Protein AF-A0A812V363-F1 (afdb_monomer_lite)

Secondary structure (DSSP, 8-state):
--------TTSS-----------TTHHHHHHH-TTS-TTTHHHHHH-TTS-SS--PPPHHHHHHHHHHHHSHHHHHHHSTT-TTSTTHHHHHHHHTT-TTTS-HHHHHHHHHHSPP-TTTTS---STT---HHHHHHHHHHHHHHHHHHHHHHHHHHHHHHHHHHHHHHHHHHHHHHH-HHHHHHHHHHHHHHHHHHHHHHHHHHHHHHHHHHHHHHHTT--SSTT-------------------HHHHHHHHHHHHHHHHHHHHHHH-SS-----------------

Sequence (288 aa):
MAPCWRIPFWLLLLVNVKGVLAYPCEAEIASACPDSPKSDLVACLKDTSQHESPTEISSDCTDFMALNSACADEIEQLCDEEFFTEETMPCLMRYRSSDEEISEKCQSVMRWALPADEEAEETVTDELGMSEKDRQEKEEWREKRKKEREAAIERMKMKEIDAKKEAERRELEKFKEENPEAFEDMKKQQEEEKRQQAEQKKRERLMKAAWERKKRIEAGDDPDAQSGPSPPSRSPNKTSKAGGSWYSTVAALIILVAIGAVGYAVVTGTGKAAGSGGGRSGKGKKKR

pLDDT: mean 81.99, std 18.78, range [37.62, 97.94]

Structure (mmCIF, N/CA/C/O backbone):
data_AF-A0A812V363-F1
#
_entry.id   AF-A0A812V363-F1
#
loop_
_atom_site.group_PDB
_atom_site.id
_atom_site.type_symbol
_atom_site.label_atom_id
_atom_site.label_alt_id
_atom_site.label_comp_id
_atom_site.label_asym_id
_atom_site.label_entity_id
_atom_site.label_seq_id
_atom_site.pdbx_PDB_ins_code
_atom_site.Cartn_x
_atom_site.Cartn_y
_atom_site.Cartn_z
_atom_site.occupancy
_atom_site.B_iso_or_equiv
_atom_site.auth_seq_id
_atom_site.auth_comp_id
_atom_site.auth_asym_id
_atom_site.auth_atom_id
_atom_site.pdbx_PDB_model_num
ATOM 1 N N . MET A 1 1 ? -34.672 -31.214 -21.358 1.00 42.69 1 MET A N 1
ATOM 2 C CA . MET A 1 1 ? -33.607 -30.191 -21.272 1.00 42.69 1 MET A CA 1
ATOM 3 C C . MET A 1 1 ? -34.127 -29.083 -20.373 1.00 42.69 1 MET A C 1
ATOM 5 O O . MET A 1 1 ? -34.987 -28.329 -20.799 1.00 42.69 1 MET A O 1
ATOM 9 N N . ALA A 1 2 ? -33.724 -29.091 -19.103 1.00 37.62 2 ALA A N 1
ATOM 10 C CA . ALA A 1 2 ? -34.206 -28.164 -18.080 1.00 37.62 2 ALA A CA 1
ATOM 11 C C . ALA A 1 2 ? -33.120 -27.114 -17.777 1.00 37.62 2 ALA A C 1
ATOM 13 O O . ALA A 1 2 ? -31.949 -27.493 -17.689 1.00 37.62 2 ALA A O 1
ATOM 14 N N . PRO A 1 3 ? -33.460 -25.822 -17.629 1.00 59.44 3 PRO A N 1
ATOM 15 C CA . PRO A 1 3 ? -32.497 -24.799 -17.240 1.00 59.44 3 PRO A CA 1
ATOM 16 C C . PRO A 1 3 ? -32.258 -24.808 -15.721 1.00 59.44 3 PRO A C 1
ATOM 18 O O . PRO A 1 3 ? -33.166 -24.561 -14.931 1.00 59.44 3 PRO A O 1
ATOM 21 N N . CYS A 1 4 ? -31.009 -25.069 -15.323 1.00 53.31 4 CYS A N 1
ATOM 22 C CA . CYS A 1 4 ? -30.510 -24.908 -13.957 1.00 53.31 4 CYS A CA 1
ATOM 23 C C . CYS A 1 4 ? -30.623 -23.446 -13.497 1.00 53.31 4 CYS A C 1
ATOM 25 O O . CYS A 1 4 ? -29.916 -22.570 -14.000 1.00 53.31 4 CYS A O 1
ATOM 27 N N . TRP A 1 5 ? -31.463 -23.196 -12.495 1.00 49.97 5 TRP A N 1
ATOM 28 C CA . TRP A 1 5 ? -31.476 -21.954 -11.729 1.00 49.97 5 TRP A CA 1
ATOM 29 C C . TRP A 1 5 ? -30.212 -21.845 -10.868 1.00 49.97 5 TRP A C 1
ATOM 31 O O . TRP A 1 5 ? -30.025 -22.580 -9.901 1.00 49.97 5 TRP A O 1
ATOM 41 N N . ARG A 1 6 ? -29.341 -20.893 -11.214 1.00 50.19 6 ARG A N 1
ATOM 42 C CA . ARG A 1 6 ? -28.318 -20.356 -10.311 1.00 50.19 6 ARG A CA 1
ATOM 43 C C . ARG A 1 6 ? -29.006 -19.404 -9.337 1.00 50.19 6 ARG A C 1
ATOM 45 O O . ARG A 1 6 ? -29.214 -18.241 -9.665 1.00 50.19 6 ARG A O 1
ATOM 52 N N . ILE A 1 7 ? -29.360 -19.900 -8.158 1.00 55.62 7 ILE A N 1
ATOM 53 C CA . ILE A 1 7 ? -29.743 -19.046 -7.033 1.00 55.62 7 ILE A CA 1
ATOM 54 C C . ILE A 1 7 ? -28.443 -18.431 -6.482 1.00 55.62 7 ILE A C 1
ATOM 56 O O . ILE A 1 7 ? -27.540 -19.180 -6.101 1.00 55.62 7 ILE A O 1
ATOM 60 N N . PRO A 1 8 ? -28.280 -17.097 -6.493 1.00 53.81 8 PRO A N 1
ATOM 61 C CA . PRO A 1 8 ? -27.082 -16.452 -5.979 1.00 53.81 8 PRO A CA 1
ATOM 62 C C . PRO A 1 8 ? -27.005 -16.635 -4.459 1.00 53.81 8 PRO A C 1
ATOM 64 O O . PRO A 1 8 ? -27.866 -16.182 -3.711 1.00 53.81 8 PRO A O 1
ATOM 67 N N . PHE A 1 9 ? -25.916 -17.257 -4.010 1.00 50.16 9 PHE A N 1
ATOM 68 C CA . PHE A 1 9 ? -25.545 -17.533 -2.613 1.00 50.16 9 PHE A CA 1
ATOM 69 C C . PHE A 1 9 ? -25.314 -16.264 -1.752 1.00 50.16 9 PHE A C 1
ATOM 71 O O . PHE A 1 9 ? -24.838 -16.344 -0.629 1.00 50.16 9 PHE A O 1
ATOM 78 N N . TRP A 1 10 ? -25.648 -15.081 -2.272 1.00 52.25 10 TRP A N 1
ATOM 79 C CA . TRP A 1 10 ? -25.518 -13.789 -1.593 1.00 52.25 10 TRP A CA 1
ATOM 80 C C . TRP A 1 10 ? -26.757 -13.387 -0.778 1.00 52.25 10 TRP A C 1
ATOM 82 O O . TRP A 1 10 ? -26.695 -12.415 -0.037 1.00 52.25 10 TRP A O 1
ATOM 92 N N . LEU A 1 11 ? -27.873 -14.122 -0.876 1.00 50.81 11 LEU A N 1
ATOM 93 C CA . LEU A 1 11 ? -29.123 -13.764 -0.186 1.00 50.81 11 LEU A CA 1
ATOM 94 C C . LEU A 1 11 ? -29.319 -14.423 1.196 1.00 50.81 11 LEU A C 1
ATOM 96 O O . LEU A 1 11 ? -30.356 -14.223 1.818 1.00 50.81 11 LEU A O 1
ATOM 100 N N . LEU A 1 12 ? -28.350 -15.206 1.684 1.00 51.50 12 LEU A N 1
ATOM 101 C CA . LEU A 1 12 ? -28.463 -16.008 2.917 1.00 51.50 12 LEU A CA 1
ATOM 102 C C . LEU A 1 12 ? -27.523 -15.526 4.038 1.00 51.50 12 LEU A C 1
ATOM 104 O O . LEU A 1 12 ? -27.122 -16.298 4.901 1.00 51.50 12 LEU A O 1
ATOM 108 N N . LEU A 1 13 ? -27.175 -14.236 4.015 1.00 49.81 13 LEU A N 1
ATOM 109 C CA . LEU A 1 13 ? -26.406 -13.552 5.063 1.00 49.81 13 LEU A CA 1
ATOM 110 C C . LEU A 1 13 ? -27.111 -12.263 5.524 1.00 49.81 13 LEU A C 1
ATOM 112 O O . LEU A 1 13 ? -26.482 -11.274 5.872 1.00 49.81 13 LEU A O 1
ATOM 116 N N . LEU A 1 14 ? -28.446 -12.292 5.528 1.00 48.16 14 LEU A N 1
ATOM 117 C CA . LEU A 1 14 ? -29.296 -11.440 6.365 1.00 48.16 14 LEU A CA 1
ATOM 118 C C . LEU A 1 14 ? -29.784 -12.291 7.544 1.00 48.16 14 LEU A C 1
ATOM 120 O O . LEU A 1 14 ? -30.980 -12.512 7.731 1.00 48.16 14 LEU A O 1
ATOM 124 N N . VAL A 1 15 ? -28.840 -12.858 8.301 1.00 50.28 15 VAL A N 1
ATOM 125 C CA . VAL A 1 15 ? -29.159 -13.421 9.613 1.00 50.28 15 VAL A CA 1
ATOM 126 C C . VAL A 1 15 ? -29.639 -12.254 10.462 1.00 50.28 15 VAL A C 1
ATOM 128 O O . VAL A 1 15 ? -28.913 -11.282 10.639 1.00 50.28 15 VAL A O 1
ATOM 131 N N . ASN A 1 16 ? -30.894 -12.359 10.897 1.00 45.06 16 ASN A N 1
ATOM 132 C CA . ASN A 1 16 ? -31.574 -11.535 11.887 1.00 45.06 16 ASN A CA 1
ATOM 133 C C . ASN A 1 16 ? -30.614 -10.995 12.962 1.00 45.06 16 ASN A C 1
ATOM 135 O O . ASN A 1 16 ? -30.498 -11.577 14.035 1.00 45.06 16 ASN A O 1
ATOM 139 N N . VAL A 1 17 ? -30.032 -9.818 12.737 1.00 48.59 17 VAL A N 1
ATOM 140 C CA . VAL A 1 17 ? -29.763 -8.891 13.836 1.00 48.59 17 VAL A CA 1
ATOM 141 C C . VAL A 1 17 ? -31.097 -8.214 14.113 1.00 48.59 17 VAL A C 1
ATOM 143 O O . VAL A 1 17 ? -31.315 -7.048 13.804 1.00 48.59 17 VAL A O 1
ATOM 146 N N . LYS A 1 18 ? -32.042 -8.982 14.663 1.00 43.59 18 LYS A N 1
ATOM 147 C CA . LYS A 1 18 ? -33.077 -8.395 15.508 1.00 43.59 18 LYS A CA 1
ATOM 148 C C . LYS A 1 18 ? -32.379 -8.047 16.819 1.00 43.59 18 LYS A C 1
ATOM 150 O O . LYS A 1 18 ? -32.606 -8.691 17.834 1.00 43.59 18 LYS A O 1
ATOM 155 N N . GLY A 1 19 ? -31.485 -7.059 16.753 1.00 46.19 19 GLY A N 1
ATOM 156 C CA . GLY A 1 19 ? -31.198 -6.205 17.890 1.00 46.19 19 GLY A CA 1
ATOM 157 C C . GLY A 1 19 ? -32.479 -5.426 18.111 1.00 46.19 19 GLY A C 1
ATOM 158 O O . GLY A 1 19 ? -32.661 -4.343 17.561 1.00 46.19 19 GLY A O 1
ATOM 159 N N . VAL A 1 20 ? -33.442 -6.084 18.754 1.00 45.97 20 VAL A N 1
ATOM 160 C CA . VAL A 1 20 ? -34.577 -5.389 19.330 1.00 45.97 20 VAL A CA 1
ATOM 161 C C . VAL A 1 20 ? -33.936 -4.490 20.366 1.00 45.97 20 VAL A C 1
ATOM 163 O O . VAL A 1 20 ? -33.154 -4.968 21.181 1.00 45.97 20 VAL A O 1
ATOM 166 N N . LEU A 1 21 ? -34.211 -3.199 20.257 1.00 53.88 21 LEU A N 1
ATOM 167 C CA . LEU A 1 21 ? -33.709 -2.163 21.149 1.00 53.88 21 LEU A CA 1
ATOM 168 C C . LEU A 1 21 ? -34.120 -2.394 22.618 1.00 53.88 21 LEU A C 1
ATOM 170 O O . LEU A 1 21 ? -33.643 -1.684 23.483 1.00 53.88 21 LEU A O 1
ATOM 174 N N . ALA A 1 22 ? -34.893 -3.445 22.894 1.00 73.75 22 ALA A N 1
ATOM 175 C CA . ALA A 1 22 ? -35.207 -3.998 24.197 1.00 73.75 22 ALA A CA 1
ATOM 176 C C . ALA A 1 22 ? -34.020 -3.983 25.169 1.00 73.75 22 ALA A C 1
ATOM 178 O O . ALA A 1 22 ? -32.966 -4.581 24.927 1.00 73.75 22 ALA A O 1
ATOM 179 N N . TYR A 1 23 ? -34.227 -3.333 26.310 1.00 87.94 23 TYR A N 1
ATOM 180 C CA . TYR A 1 23 ? -33.306 -3.397 27.435 1.00 87.94 23 TYR A CA 1
ATOM 181 C C . TYR A 1 23 ? -33.298 -4.823 28.030 1.00 87.94 23 TYR A C 1
ATOM 183 O O . TYR A 1 23 ? -34.283 -5.555 27.890 1.00 87.94 23 TYR A O 1
ATOM 191 N N . PRO A 1 24 ? -32.218 -5.240 28.723 1.00 90.75 24 PRO A N 1
ATOM 192 C CA . PRO A 1 24 ? -31.963 -6.649 29.056 1.00 90.75 24 PRO A CA 1
ATOM 193 C C . PRO A 1 24 ? -33.032 -7.378 29.884 1.00 90.75 24 PRO A C 1
ATOM 195 O O . PRO A 1 24 ? -32.976 -8.596 29.966 1.00 90.75 24 PRO A O 1
ATOM 198 N N . CYS A 1 25 ? -33.973 -6.654 30.498 1.00 93.94 25 CYS A N 1
ATOM 199 C CA . CYS A 1 25 ? -35.034 -7.201 31.351 1.00 93.94 25 CYS A CA 1
ATOM 200 C C . CYS A 1 25 ? -36.442 -7.158 30.731 1.00 93.94 25 CYS A C 1
ATOM 202 O O . CYS A 1 25 ? -37.404 -7.501 31.416 1.00 93.94 25 CYS A O 1
ATOM 204 N N . GLU A 1 26 ? -36.623 -6.660 29.500 1.00 94.94 26 GLU A N 1
ATOM 205 C CA . GLU A 1 26 ? -37.973 -6.397 28.967 1.00 94.94 26 GLU A CA 1
ATOM 206 C C . GLU A 1 26 ? -38.830 -7.671 28.901 1.00 94.94 26 GLU A C 1
ATOM 208 O O . GLU A 1 26 ? -40.006 -7.652 29.271 1.00 94.94 26 GLU A O 1
ATOM 213 N N . ALA A 1 27 ? -38.238 -8.787 28.469 1.00 94.69 27 ALA A N 1
ATOM 214 C CA . ALA A 1 27 ? -38.941 -10.059 28.353 1.00 94.69 27 ALA A CA 1
ATOM 215 C C . ALA A 1 27 ? -39.368 -10.595 29.728 1.00 94.69 27 ALA A C 1
ATOM 217 O O . ALA A 1 27 ? -40.498 -11.058 29.880 1.00 94.69 27 ALA A O 1
ATOM 218 N N . GLU A 1 28 ? -38.484 -10.490 30.720 1.00 96.06 28 GLU A N 1
ATOM 219 C CA . GLU A 1 28 ? -38.710 -10.943 32.087 1.00 96.06 28 GLU A CA 1
ATOM 220 C C . GLU A 1 28 ? -39.739 -10.077 32.815 1.00 96.06 28 GLU A C 1
ATOM 222 O O . GLU A 1 28 ? -40.578 -10.595 33.548 1.00 96.06 28 GLU A O 1
ATOM 227 N N . ILE A 1 29 ? -39.722 -8.761 32.592 1.00 96.25 29 ILE A N 1
ATOM 228 C CA . ILE A 1 29 ? -40.712 -7.842 33.165 1.00 96.25 29 ILE A CA 1
ATOM 229 C C . ILE A 1 29 ? -42.090 -8.102 32.566 1.00 96.25 29 ILE A C 1
ATOM 231 O O . ILE A 1 29 ? -43.065 -8.199 33.310 1.00 96.25 29 ILE A O 1
ATOM 235 N N . ALA A 1 30 ? -42.170 -8.271 31.243 1.00 95.88 30 ALA A N 1
ATOM 236 C CA . ALA A 1 30 ? -43.429 -8.538 30.560 1.00 95.88 30 ALA A CA 1
ATOM 237 C C . ALA A 1 30 ? -44.082 -9.861 30.999 1.00 95.88 30 ALA A C 1
ATOM 239 O O . ALA A 1 30 ? -45.305 -9.975 30.938 1.00 95.88 30 ALA A O 1
ATOM 240 N N . SER A 1 31 ? -43.295 -10.856 31.431 1.00 95.94 31 SER A N 1
ATOM 241 C CA . SER A 1 31 ? -43.815 -12.148 31.893 1.00 95.94 31 SER A CA 1
ATOM 242 C C . SER A 1 31 ? -44.043 -12.224 33.405 1.00 95.94 31 SER A C 1
ATOM 244 O O . SER A 1 31 ? -45.011 -12.853 33.837 1.00 95.94 31 SER A O 1
ATOM 246 N N . ALA A 1 32 ? -43.163 -11.635 34.217 1.00 96.75 32 ALA A N 1
ATOM 247 C CA . ALA A 1 32 ? -43.223 -11.758 35.671 1.00 96.75 32 ALA A CA 1
ATOM 248 C C . ALA A 1 32 ? -44.058 -10.651 36.326 1.00 96.75 32 ALA A C 1
ATOM 250 O O . ALA A 1 32 ? -44.822 -10.941 37.244 1.00 96.75 32 ALA A O 1
ATOM 251 N N . CYS A 1 33 ? -43.904 -9.403 35.872 1.00 96.81 33 CYS A N 1
ATOM 252 C CA . CYS A 1 33 ? -44.358 -8.208 36.587 1.00 96.81 33 CYS A CA 1
ATOM 253 C C . CYS A 1 33 ? -44.945 -7.123 35.652 1.00 96.81 33 CYS A C 1
ATOM 255 O O . CYS A 1 33 ? -44.524 -5.966 35.751 1.00 96.81 33 CYS A O 1
ATOM 257 N N . PRO A 1 34 ? -45.905 -7.436 34.757 1.00 95.75 34 PRO A N 1
ATOM 258 C CA . PRO A 1 34 ? -46.393 -6.475 33.759 1.00 95.75 34 PRO A CA 1
ATOM 259 C C . PRO A 1 34 ? -47.123 -5.267 34.371 1.00 95.75 34 PRO A C 1
ATOM 261 O O . PRO A 1 34 ? -47.083 -4.177 33.803 1.00 95.75 34 PRO A O 1
ATOM 264 N N . ASP A 1 35 ? -47.753 -5.450 35.536 1.00 95.56 35 ASP A N 1
ATOM 265 C CA . ASP A 1 35 ? -48.570 -4.427 36.204 1.00 95.56 35 ASP A CA 1
ATOM 266 C C . ASP A 1 35 ? -47.805 -3.612 37.266 1.00 95.56 35 ASP A C 1
ATOM 268 O O . ASP A 1 35 ? -48.357 -2.687 37.868 1.00 95.56 35 ASP A O 1
ATOM 272 N N . SER A 1 36 ? -46.535 -3.938 37.526 1.00 95.25 36 SER A N 1
ATOM 273 C CA . SER A 1 36 ? -45.739 -3.244 38.545 1.00 95.25 36 SER A CA 1
ATOM 274 C C . SER A 1 36 ? -45.210 -1.899 38.024 1.00 95.25 36 SER A C 1
ATOM 276 O O . SER A 1 36 ? -44.747 -1.819 36.883 1.00 95.25 36 SER A O 1
ATOM 278 N N . PRO A 1 37 ? -45.228 -0.824 38.837 1.00 94.19 37 PRO A N 1
ATOM 279 C CA . PRO A 1 37 ? -44.631 0.445 38.440 1.00 94.19 37 PRO A CA 1
ATOM 280 C C . PRO A 1 37 ? -43.113 0.291 38.289 1.00 94.19 37 PRO A C 1
ATOM 282 O O . PRO A 1 37 ? -42.485 -0.507 38.985 1.00 94.19 37 PRO A O 1
ATOM 285 N N . LYS A 1 38 ? -42.508 1.083 37.396 1.00 91.31 38 LYS A N 1
ATOM 286 C CA . LYS A 1 38 ? -41.091 0.941 37.019 1.00 91.31 38 LYS A CA 1
ATOM 287 C C . LYS A 1 38 ? -40.114 1.039 38.198 1.00 91.31 38 LYS A C 1
ATOM 289 O O . LYS A 1 38 ? -39.110 0.333 38.204 1.00 91.31 38 LYS A O 1
ATOM 294 N N . SER A 1 39 ? -40.433 1.855 39.203 1.00 90.44 39 SER A N 1
ATOM 295 C CA . SER A 1 39 ? -39.662 1.987 40.448 1.00 90.44 39 SER A CA 1
ATOM 296 C C . SER A 1 39 ? -39.614 0.691 41.266 1.00 90.44 39 SER A C 1
ATOM 298 O O . SER A 1 39 ? -38.609 0.394 41.910 1.00 90.44 39 SER A O 1
ATOM 300 N N . ASP A 1 40 ? -40.679 -0.112 41.206 1.00 94.44 40 ASP A N 1
ATOM 301 C CA . ASP A 1 40 ? -40.874 -1.280 42.069 1.00 94.44 40 ASP A CA 1
ATOM 302 C C . ASP A 1 40 ? -40.561 -2.594 41.338 1.00 94.44 40 ASP A C 1
ATOM 304 O O . ASP A 1 40 ? -40.586 -3.671 41.939 1.00 94.44 40 ASP A O 1
ATOM 308 N N . LEU A 1 41 ? -40.194 -2.525 40.052 1.00 95.19 41 LEU A N 1
ATOM 309 C CA . LEU A 1 41 ? -39.840 -3.695 39.245 1.00 95.19 41 LEU A CA 1
ATOM 310 C C . LEU A 1 41 ? -38.688 -4.497 39.854 1.00 95.19 41 LEU A C 1
ATOM 312 O O . LEU A 1 41 ? -38.735 -5.724 39.840 1.00 95.19 41 LEU A O 1
ATOM 316 N N . VAL A 1 42 ? -37.690 -3.843 40.467 1.00 95.31 42 VAL A N 1
ATOM 317 C CA . VAL A 1 42 ? -36.610 -4.552 41.182 1.00 95.31 42 VAL A CA 1
ATOM 318 C C . VAL A 1 42 ? -37.179 -5.420 42.308 1.00 95.31 42 VAL A C 1
ATOM 320 O O . VAL A 1 42 ? -36.703 -6.535 42.522 1.00 95.31 42 VAL A O 1
ATOM 323 N N . ALA A 1 43 ? -38.156 -4.905 43.059 1.00 96.12 43 ALA A N 1
ATOM 324 C CA . ALA A 1 43 ? -38.751 -5.617 44.184 1.00 96.12 43 ALA A CA 1
ATOM 325 C C . ALA A 1 43 ? -39.605 -6.794 43.698 1.00 96.12 43 ALA A C 1
ATOM 327 O O . ALA A 1 43 ? -39.456 -7.896 44.224 1.00 96.12 43 ALA A O 1
ATOM 328 N N . CYS A 1 44 ? -40.413 -6.581 42.653 1.00 96.94 44 CYS A N 1
ATOM 329 C CA . CYS A 1 44 ? -41.227 -7.636 42.054 1.00 96.94 44 CYS A CA 1
ATOM 330 C C . CYS A 1 44 ? -40.360 -8.748 41.439 1.00 96.94 44 CYS A C 1
ATOM 332 O O . CYS A 1 44 ? -40.541 -9.921 41.752 1.00 96.94 44 CYS A O 1
ATOM 334 N N . LEU A 1 45 ? -39.335 -8.403 40.651 1.00 96.12 45 LEU A N 1
ATOM 335 C CA . LEU A 1 45 ? -38.449 -9.394 40.031 1.00 96.12 45 LEU A CA 1
ATOM 336 C C . LEU A 1 45 ? -37.653 -10.205 41.067 1.00 96.12 45 LEU A C 1
ATOM 338 O O . LEU A 1 45 ? -37.420 -11.393 40.857 1.00 96.12 45 LEU A O 1
ATOM 342 N N . LYS A 1 46 ? -37.281 -9.615 42.211 1.00 95.62 46 LYS A N 1
ATOM 343 C CA . LYS A 1 46 ? -36.607 -10.342 43.305 1.00 95.62 46 LYS A CA 1
ATOM 344 C C . LYS A 1 46 ? -37.527 -11.315 44.043 1.00 95.62 46 LYS A C 1
ATOM 346 O O . LYS A 1 46 ? -37.035 -12.303 44.589 1.00 95.62 46 LYS A O 1
ATOM 351 N N . ASP A 1 47 ? -38.829 -11.045 44.086 1.00 95.69 47 ASP A N 1
ATOM 352 C CA . ASP A 1 47 ? -39.799 -11.876 44.789 1.00 95.69 47 ASP A CA 1
ATOM 353 C C . ASP A 1 47 ? -40.552 -12.800 43.828 1.00 95.69 47 ASP A C 1
ATOM 355 O O . ASP A 1 47 ? -41.604 -12.467 43.291 1.00 95.69 47 ASP A O 1
ATOM 359 N N . THR A 1 48 ? -40.046 -14.025 43.684 1.00 95.19 48 THR A N 1
ATOM 360 C CA . THR A 1 48 ? -40.683 -15.075 42.866 1.00 95.19 48 THR A CA 1
ATOM 361 C C . THR A 1 48 ? -42.134 -15.387 43.245 1.00 95.19 48 THR A C 1
ATOM 363 O O . THR A 1 48 ? -42.853 -15.971 42.440 1.00 95.19 48 THR A O 1
ATOM 366 N N . SER A 1 49 ? -42.588 -15.023 44.453 1.00 96.00 49 SER A N 1
ATOM 367 C CA . SER A 1 49 ? -43.984 -15.223 44.858 1.00 96.00 49 SER A CA 1
ATOM 368 C C . SER A 1 49 ? -44.945 -14.191 44.261 1.00 96.00 49 SER A C 1
ATOM 370 O O . SER A 1 49 ? -46.147 -14.448 44.211 1.00 96.00 49 SER A O 1
ATOM 372 N N . GLN A 1 50 ? -44.417 -13.058 43.788 1.00 94.31 50 GLN A N 1
ATOM 373 C CA . GLN A 1 50 ? -45.173 -11.998 43.119 1.00 94.31 50 GLN A CA 1
ATOM 374 C C . GLN A 1 50 ? -45.186 -12.153 41.594 1.00 94.31 50 GLN A C 1
ATOM 376 O O . GLN A 1 50 ? -45.875 -11.397 40.918 1.00 94.31 50 GLN A O 1
ATOM 381 N N . HIS A 1 51 ? -44.453 -13.128 41.045 1.00 96.31 51 HIS A N 1
ATOM 382 C CA . HIS A 1 51 ? -44.412 -13.361 39.604 1.00 96.31 51 HIS A CA 1
ATOM 383 C C . HIS A 1 51 ? -45.739 -13.949 39.118 1.00 96.31 51 HIS A C 1
ATOM 385 O O . HIS A 1 51 ? -46.172 -14.999 39.597 1.00 96.31 51 HIS A O 1
ATOM 391 N N . GLU A 1 52 ? -46.360 -13.318 38.121 1.00 95.38 52 GLU A N 1
ATOM 392 C CA . GLU A 1 52 ? -47.576 -13.854 37.492 1.00 95.38 52 GLU A CA 1
ATOM 393 C C . GLU A 1 52 ? -47.311 -15.173 36.761 1.00 95.38 52 GLU A C 1
ATOM 395 O O . GLU A 1 52 ? -48.147 -16.082 36.756 1.00 95.38 52 GLU A O 1
ATOM 400 N N . SER A 1 53 ? -46.126 -15.291 36.157 1.00 95.19 53 SER A N 1
ATOM 401 C CA . SER A 1 53 ? -45.668 -16.504 35.493 1.00 95.19 53 SER A CA 1
ATOM 402 C C . SER A 1 53 ? -44.246 -16.882 35.928 1.00 95.19 53 SER A C 1
ATOM 404 O O . SER A 1 53 ? -43.407 -15.994 36.112 1.00 95.19 53 SER A O 1
ATOM 406 N N . PRO A 1 54 ? -43.937 -18.187 36.093 1.00 94.12 54 PRO A N 1
ATOM 407 C CA . PRO A 1 54 ? -42.591 -18.630 36.441 1.00 94.12 54 PRO A CA 1
ATOM 408 C C . PRO A 1 54 ? -41.604 -18.197 35.356 1.00 94.12 54 PRO A C 1
ATOM 410 O O . PRO A 1 54 ? -41.645 -18.709 34.237 1.00 94.12 54 PRO A O 1
ATOM 413 N N . THR A 1 55 ? -40.734 -17.253 35.698 1.00 94.44 55 THR A N 1
ATOM 414 C CA . THR A 1 55 ? -39.788 -16.641 34.765 1.00 94.44 55 THR A CA 1
ATOM 415 C C . THR A 1 55 ? -38.366 -16.894 35.253 1.00 94.44 55 THR A C 1
ATOM 417 O O . THR A 1 55 ? -38.065 -16.731 36.434 1.00 94.44 55 THR A O 1
ATOM 420 N N . GLU A 1 56 ? -37.488 -17.322 34.349 1.00 95.56 56 GLU A N 1
ATOM 421 C CA . GLU A 1 56 ? -36.057 -17.450 34.622 1.00 95.56 56 GLU A CA 1
ATOM 422 C C . GLU A 1 56 ? -35.378 -16.121 34.283 1.00 95.56 56 GLU A C 1
ATOM 424 O O . GLU A 1 56 ? -35.449 -15.665 33.144 1.00 95.56 56 GLU A O 1
ATOM 429 N N . ILE A 1 57 ? -34.764 -15.483 35.281 1.00 95.81 57 ILE A N 1
ATOM 430 C CA . ILE A 1 57 ? -34.106 -14.185 35.108 1.00 95.81 57 ILE A CA 1
ATOM 431 C C . ILE A 1 57 ? -32.749 -14.407 34.442 1.00 95.81 57 ILE A C 1
ATOM 433 O O . ILE A 1 57 ? -31.917 -15.154 34.963 1.00 95.81 57 ILE A O 1
ATOM 437 N N . SER A 1 58 ? -32.519 -13.757 33.300 1.00 95.75 58 SER A N 1
ATOM 438 C CA . SER A 1 58 ? -31.224 -13.806 32.622 1.00 95.75 58 SER A CA 1
ATOM 439 C C . SER A 1 58 ? -30.107 -13.160 33.458 1.00 95.75 58 SER A C 1
ATOM 441 O O . SER A 1 58 ? -30.352 -12.321 34.334 1.00 95.75 58 SER A O 1
ATOM 443 N N . SER A 1 59 ? -28.851 -13.540 33.195 1.00 93.94 59 SER A N 1
ATOM 444 C CA . SER A 1 59 ? -27.684 -12.888 33.814 1.00 93.94 59 SER A CA 1
ATOM 445 C C . SER A 1 59 ? -27.690 -11.389 33.545 1.00 93.94 59 SER A C 1
ATOM 447 O O . SER A 1 59 ? -27.552 -10.594 34.465 1.00 93.94 59 SER A O 1
ATOM 449 N N . ASP A 1 60 ? -27.960 -11.012 32.299 1.00 92.00 60 ASP A N 1
ATOM 450 C CA . ASP A 1 60 ? -27.903 -9.626 31.849 1.00 92.00 60 ASP A CA 1
ATOM 451 C C . ASP A 1 60 ? -29.002 -8.792 32.523 1.00 92.00 60 ASP A C 1
ATOM 453 O O . ASP A 1 60 ? -28.763 -7.656 32.939 1.00 92.00 60 ASP A O 1
ATOM 457 N N . CYS A 1 61 ? -30.194 -9.373 32.718 1.00 95.00 61 CYS A N 1
ATOM 458 C CA . CYS A 1 61 ? -31.235 -8.727 33.506 1.00 95.00 61 CYS A CA 1
ATOM 459 C C . CYS A 1 61 ? -30.845 -8.601 34.988 1.00 95.00 61 CYS A C 1
ATOM 461 O O . CYS A 1 61 ? -31.085 -7.563 35.605 1.00 95.00 61 CYS A O 1
ATOM 463 N N . THR A 1 62 ? -30.189 -9.610 35.565 1.00 95.00 62 THR A N 1
ATOM 464 C CA . THR A 1 62 ? -29.698 -9.550 36.953 1.00 95.00 62 THR A CA 1
ATOM 465 C C . THR A 1 62 ? -28.697 -8.406 37.142 1.00 95.00 62 THR A C 1
ATOM 467 O O . THR A 1 62 ? -28.797 -7.651 38.115 1.00 95.00 62 THR A O 1
ATOM 470 N N . ASP A 1 63 ? -27.783 -8.229 36.190 1.00 94.19 63 ASP A N 1
ATOM 471 C CA . ASP A 1 63 ? -26.777 -7.166 36.209 1.00 94.19 63 ASP A CA 1
ATOM 472 C C . ASP A 1 63 ? -27.441 -5.788 36.070 1.00 94.19 63 ASP A C 1
ATOM 474 O O . ASP A 1 63 ? -27.137 -4.852 36.817 1.00 94.19 63 ASP A O 1
ATOM 478 N N . PHE A 1 64 ? -28.435 -5.675 35.184 1.00 94.31 64 PHE A N 1
ATOM 479 C CA . PHE A 1 64 ? -29.197 -4.444 34.998 1.00 94.31 64 PHE A CA 1
ATOM 480 C C . PHE A 1 64 ? -30.085 -4.099 36.207 1.00 94.31 64 PHE A C 1
ATOM 482 O O . PHE A 1 64 ? -30.189 -2.931 36.593 1.00 94.31 64 PHE A O 1
ATOM 489 N N . MET A 1 65 ? -30.676 -5.097 36.872 1.00 95.56 65 MET A N 1
ATOM 490 C CA . MET A 1 65 ? -31.387 -4.918 38.143 1.00 95.56 65 MET A CA 1
ATOM 491 C C . MET A 1 65 ? -30.444 -4.437 39.248 1.00 95.56 65 MET A C 1
ATOM 493 O O . MET A 1 65 ? -30.812 -3.561 40.037 1.00 95.56 65 MET A O 1
ATOM 497 N N . ALA A 1 66 ? -29.232 -5.001 39.320 1.00 95.44 66 ALA A N 1
ATOM 498 C CA . ALA A 1 66 ? -28.221 -4.574 40.277 1.00 95.44 66 ALA A CA 1
ATOM 499 C C . ALA A 1 66 ? -27.863 -3.101 40.055 1.00 95.44 66 ALA A C 1
ATOM 501 O O . ALA A 1 66 ? -27.875 -2.334 41.020 1.00 95.44 66 ALA A O 1
ATOM 502 N N . LEU A 1 67 ? -27.665 -2.694 38.797 1.00 95.12 67 LEU A N 1
ATOM 503 C CA . LEU A 1 67 ? -27.403 -1.309 38.421 1.00 95.12 67 LEU A CA 1
ATOM 504 C C . LEU A 1 67 ? -28.540 -0.362 38.823 1.00 95.12 67 LEU A C 1
ATOM 506 O O . LEU A 1 67 ? -28.290 0.582 39.566 1.00 95.12 67 LEU A O 1
ATOM 510 N N . ASN A 1 68 ? -29.785 -0.638 38.417 1.00 95.44 68 ASN A N 1
ATOM 511 C CA . ASN A 1 68 ? -30.935 0.217 38.752 1.00 95.44 68 ASN A CA 1
ATOM 512 C C . ASN A 1 68 ? -31.134 0.333 40.275 1.00 95.44 68 ASN A C 1
ATOM 514 O O . ASN A 1 68 ? -31.506 1.386 40.775 1.00 95.44 68 ASN A O 1
ATOM 518 N N . SER A 1 69 ? -30.836 -0.728 41.036 1.00 95.75 69 SER A N 1
ATOM 519 C CA . SER A 1 69 ? -30.933 -0.704 42.504 1.00 95.75 69 SER A CA 1
ATOM 520 C C . SER A 1 69 ? -29.769 0.009 43.205 1.00 95.75 69 SER A C 1
ATOM 522 O O . SER A 1 69 ? -29.901 0.462 44.346 1.00 95.75 69 SER A O 1
ATOM 524 N N . ALA A 1 70 ? -28.599 0.055 42.568 1.00 96.25 70 ALA A N 1
ATOM 525 C CA . ALA A 1 70 ? -27.415 0.712 43.102 1.00 96.25 70 ALA A CA 1
ATOM 526 C C . ALA A 1 70 ? -27.392 2.204 42.775 1.00 96.25 70 ALA A C 1
ATOM 528 O O . ALA A 1 70 ? -26.930 2.966 43.618 1.00 96.25 70 ALA A O 1
ATOM 529 N N . CYS A 1 71 ? -27.917 2.567 41.604 1.00 96.50 71 CYS A N 1
ATOM 530 C CA . CYS A 1 71 ? -27.970 3.913 41.039 1.00 96.50 71 CYS A CA 1
ATOM 531 C C . CYS A 1 71 ? -29.363 4.557 41.149 1.00 96.50 71 CYS A C 1
ATOM 533 O O . CYS A 1 71 ? -29.719 5.383 40.314 1.00 96.50 71 CYS A O 1
ATOM 535 N N . ALA A 1 72 ? -30.202 4.115 42.091 1.00 96.31 72 ALA A N 1
ATOM 536 C CA . ALA A 1 72 ? -31.604 4.531 42.130 1.00 96.31 72 ALA A CA 1
ATOM 537 C C . ALA A 1 72 ? -31.754 6.048 42.324 1.00 96.31 72 ALA A C 1
ATOM 539 O O . ALA A 1 72 ? -32.511 6.686 41.596 1.00 96.31 72 ALA A O 1
ATOM 540 N N . ASP A 1 73 ? -30.970 6.613 43.246 1.00 96.06 73 ASP A N 1
ATOM 541 C CA . ASP A 1 73 ? -30.989 8.042 43.564 1.00 96.06 73 ASP A CA 1
ATOM 542 C C . ASP A 1 73 ? -30.486 8.881 42.373 1.00 96.06 73 ASP A C 1
ATOM 544 O O . ASP A 1 73 ? -31.029 9.943 42.073 1.00 96.06 73 ASP A O 1
ATOM 548 N N . GLU A 1 74 ? -29.466 8.396 41.658 1.00 95.75 74 GLU A N 1
ATOM 549 C CA . GLU A 1 74 ? -28.922 9.062 40.473 1.00 95.75 74 GLU A CA 1
ATOM 550 C C . GLU A 1 74 ? -29.862 8.980 39.272 1.00 95.75 74 GLU A C 1
ATOM 552 O O . GLU A 1 74 ? -29.957 9.941 38.518 1.00 95.75 74 GLU A O 1
ATOM 557 N N . ILE A 1 75 ? -30.578 7.870 39.084 1.00 95.62 75 ILE A N 1
ATOM 558 C CA . ILE A 1 75 ? -31.566 7.749 38.003 1.00 95.62 75 ILE A CA 1
ATOM 559 C C . ILE A 1 75 ? -32.723 8.730 38.234 1.00 95.62 75 ILE A C 1
ATOM 561 O O . ILE A 1 75 ? -33.160 9.391 37.294 1.00 95.62 75 ILE A O 1
ATOM 565 N N . GLU A 1 76 ? -33.183 8.867 39.479 1.00 95.50 76 GLU A N 1
ATOM 566 C CA . GLU A 1 76 ? -34.232 9.824 39.849 1.00 95.50 76 GLU A CA 1
ATOM 567 C C . GLU A 1 76 ? -33.780 11.279 39.639 1.00 95.50 76 GLU A C 1
ATOM 569 O O . GLU A 1 76 ? -34.535 12.090 39.109 1.00 95.50 76 GLU A O 1
ATOM 574 N N . GLN A 1 77 ? -32.533 11.615 39.989 1.00 95.62 77 GLN A N 1
ATOM 575 C CA . GLN A 1 77 ? -32.038 12.997 39.920 1.00 95.62 77 GLN A CA 1
ATOM 576 C C . GLN A 1 77 ? -31.480 13.411 38.552 1.00 95.62 77 GLN A C 1
ATOM 578 O O . GLN A 1 77 ? -31.629 14.570 38.162 1.00 95.62 77 GLN A O 1
ATOM 583 N N . LEU A 1 78 ? -30.788 12.507 37.855 1.00 95.50 78 LEU A N 1
ATOM 584 C CA . LEU A 1 78 ? -30.014 12.809 36.643 1.00 95.50 78 LEU A CA 1
ATOM 585 C C . LEU A 1 78 ? -30.667 12.278 35.364 1.00 95.50 78 LEU A C 1
ATOM 587 O O . LEU A 1 78 ? -30.362 12.778 34.283 1.00 95.50 78 LEU A O 1
ATOM 591 N N . CYS A 1 79 ? -31.533 11.268 35.476 1.00 95.00 79 CYS A N 1
ATOM 592 C CA . CYS A 1 79 ? -32.120 10.559 34.338 1.00 95.00 79 CYS A CA 1
ATOM 593 C C . CYS A 1 79 ? -33.653 10.608 34.328 1.00 95.00 79 CYS A C 1
ATOM 595 O O . CYS A 1 79 ? -34.276 9.683 33.818 1.00 95.00 79 CYS A O 1
ATOM 597 N N . ASP A 1 80 ? -34.257 11.657 34.898 1.00 95.00 80 ASP A N 1
ATOM 598 C CA . ASP A 1 80 ? -35.702 11.933 34.839 1.00 95.00 80 ASP A CA 1
ATOM 599 C C . ASP A 1 80 ? -36.596 10.734 35.241 1.00 95.00 80 ASP A C 1
ATOM 601 O O . ASP A 1 80 ? -37.640 10.491 34.634 1.00 95.00 80 ASP A O 1
ATOM 605 N N . GLU A 1 81 ? -36.185 9.961 36.257 1.00 93.12 81 GLU A N 1
ATOM 606 C CA . GLU A 1 81 ? -36.907 8.765 36.737 1.00 93.12 81 GLU A CA 1
ATOM 607 C C . GLU A 1 81 ? -37.089 7.665 35.665 1.00 93.12 81 GLU A C 1
ATOM 609 O O . GLU A 1 81 ? -37.986 6.817 35.750 1.00 93.12 81 GLU A O 1
ATOM 614 N N . GLU A 1 82 ? -36.228 7.624 34.643 1.00 92.75 82 GLU A N 1
ATOM 615 C CA . GLU A 1 82 ? -36.288 6.632 33.567 1.00 92.75 82 GLU A CA 1
ATOM 616 C C . GLU A 1 82 ? -35.735 5.260 33.996 1.00 92.75 82 GLU A C 1
ATOM 618 O O . GLU A 1 82 ? -34.776 4.746 33.422 1.00 92.75 82 GLU A O 1
ATOM 623 N N . PHE A 1 83 ? -36.360 4.623 34.988 1.00 94.50 83 PHE A N 1
ATOM 624 C CA . PHE A 1 83 ? -36.038 3.260 35.424 1.00 94.50 83 PHE A CA 1
ATOM 625 C C . PHE A 1 83 ? -36.399 2.217 34.359 1.00 94.50 83 PHE A C 1
ATOM 627 O O . PHE A 1 83 ? -37.473 2.280 33.756 1.00 94.50 83 PHE A O 1
ATOM 634 N N . PHE A 1 84 ? -35.533 1.216 34.174 1.00 93.81 84 PHE A N 1
ATOM 635 C CA . PHE A 1 84 ? -35.746 0.103 33.237 1.00 93.81 84 PHE A CA 1
ATOM 636 C C . PHE A 1 84 ? -36.146 0.541 31.822 1.00 93.81 84 PHE A C 1
ATOM 638 O O . PHE A 1 84 ? -37.115 0.044 31.245 1.00 93.81 84 PHE A O 1
ATOM 645 N N . THR A 1 85 ? -35.418 1.504 31.265 1.00 92.94 85 THR A N 1
ATOM 646 C CA . THR A 1 85 ? -35.586 1.923 29.873 1.00 92.94 85 THR A CA 1
ATOM 647 C C . THR A 1 85 ? -34.296 1.721 29.089 1.00 92.94 85 THR A C 1
ATOM 649 O O . THR A 1 85 ? -33.225 1.484 29.649 1.00 92.94 85 THR A O 1
ATOM 652 N N . GLU A 1 86 ? -34.399 1.821 27.766 1.00 90.19 86 GLU A N 1
ATOM 653 C CA . GLU A 1 86 ? -33.244 1.786 26.864 1.00 90.19 86 GLU A CA 1
ATOM 654 C C . GLU A 1 86 ? -32.290 2.973 27.105 1.00 90.19 86 GLU A C 1
ATOM 656 O O . GLU A 1 86 ? -31.095 2.874 26.832 1.00 90.19 86 GLU A O 1
ATOM 661 N N . GLU A 1 87 ? -32.802 4.074 27.665 1.00 92.06 87 GLU A N 1
ATOM 662 C CA . GLU A 1 87 ? -32.075 5.327 27.889 1.00 92.06 87 GLU A CA 1
ATOM 663 C C . GLU A 1 87 ? -31.366 5.387 29.252 1.00 92.06 87 GLU A C 1
ATOM 665 O O . GLU A 1 87 ? -30.405 6.147 29.395 1.00 92.06 87 GLU A O 1
ATOM 670 N N . THR A 1 88 ? -31.732 4.537 30.226 1.00 92.81 88 THR A N 1
ATOM 671 C CA . THR A 1 88 ? -31.099 4.515 31.561 1.00 92.81 88 THR A CA 1
ATOM 672 C C . THR A 1 88 ? -29.583 4.305 31.463 1.00 92.81 88 THR A C 1
ATOM 674 O O . THR A 1 88 ? -28.800 5.017 32.092 1.00 92.81 88 THR A O 1
ATOM 677 N N . MET A 1 89 ? -29.152 3.343 30.636 1.00 91.25 89 MET A N 1
ATOM 678 C CA . MET A 1 89 ? -27.733 3.025 30.439 1.00 91.25 89 MET A CA 1
ATOM 679 C C . MET A 1 89 ? -26.967 4.174 29.759 1.00 91.25 89 MET A C 1
ATOM 681 O O . MET A 1 89 ? -25.975 4.637 30.330 1.00 91.25 89 MET A O 1
ATOM 685 N N . PRO A 1 90 ? -27.392 4.677 28.578 1.00 91.88 90 PRO A N 1
ATOM 686 C CA . PRO A 1 90 ? -26.803 5.865 27.966 1.00 91.88 90 PRO A CA 1
ATOM 687 C C . PRO A 1 90 ? -26.782 7.089 28.882 1.00 91.88 90 PRO A C 1
ATOM 689 O O . PRO A 1 90 ? -25.799 7.829 28.861 1.00 91.88 90 PRO A O 1
ATOM 692 N N . CYS A 1 91 ? -27.833 7.311 29.677 1.00 94.06 91 CYS A N 1
ATOM 693 C CA . CYS A 1 91 ? -27.899 8.428 30.609 1.00 94.06 91 CYS A CA 1
ATOM 694 C C . CYS A 1 91 ? -26.803 8.328 31.674 1.00 94.06 91 CYS A C 1
ATOM 696 O O . CYS A 1 91 ? -25.947 9.209 31.736 1.00 94.06 91 CYS A O 1
ATOM 698 N N . LEU A 1 92 ? -26.745 7.221 32.424 1.00 93.25 92 LEU A N 1
ATOM 699 C CA . LEU A 1 92 ? -25.710 7.005 33.441 1.00 93.25 92 LEU A CA 1
ATOM 700 C C . LEU A 1 92 ? -24.295 7.083 32.843 1.00 93.25 92 LEU A C 1
ATOM 702 O O . LEU A 1 92 ? -23.386 7.650 33.448 1.00 93.25 92 LEU A O 1
ATOM 706 N N . MET A 1 93 ? -24.107 6.594 31.612 1.00 90.88 93 MET A N 1
ATOM 707 C CA . MET A 1 93 ? -22.824 6.672 30.906 1.00 90.88 93 MET A CA 1
ATOM 708 C C . MET A 1 93 ? -22.347 8.101 30.623 1.00 90.88 93 MET A C 1
ATOM 710 O O . MET A 1 93 ? -21.137 8.330 30.614 1.00 90.88 93 MET A O 1
ATOM 714 N N . ARG A 1 94 ? -23.252 9.071 30.432 1.00 91.69 94 ARG A N 1
ATOM 715 C CA . ARG A 1 94 ? -22.876 10.490 30.261 1.00 91.69 94 ARG A CA 1
ATOM 716 C C . ARG A 1 94 ? -22.251 11.071 31.529 1.00 91.69 94 ARG A C 1
ATOM 718 O O . ARG A 1 94 ? -21.395 11.944 31.428 1.00 91.69 94 ARG A O 1
ATOM 725 N N . TYR A 1 95 ? -22.636 10.544 32.687 1.00 90.81 95 TYR A N 1
ATOM 726 C CA . TYR A 1 95 ? -22.182 10.991 34.001 1.00 90.81 95 TYR A CA 1
ATOM 727 C C . TYR A 1 95 ? -21.037 10.138 34.573 1.00 90.81 95 TYR A C 1
ATOM 729 O O . TYR A 1 95 ? -20.457 10.502 35.590 1.00 90.81 95 TYR A O 1
ATOM 737 N N . ARG A 1 96 ? -20.640 9.043 33.901 1.00 85.12 96 ARG A N 1
ATOM 738 C CA . ARG A 1 96 ? -19.568 8.126 34.347 1.00 85.12 96 ARG A CA 1
ATOM 739 C C . ARG A 1 96 ? -18.229 8.823 34.617 1.00 85.12 96 ARG A C 1
ATOM 741 O O . ARG A 1 96 ? -17.462 8.338 35.440 1.00 85.12 96 ARG A O 1
ATOM 748 N N . SER A 1 97 ? -17.936 9.912 33.905 1.00 80.56 97 SER A N 1
ATOM 749 C CA . SER A 1 97 ? -16.697 10.694 34.059 1.00 80.56 97 SER A CA 1
ATOM 750 C C . SER A 1 97 ? -16.787 11.779 35.140 1.00 80.56 97 SER A C 1
ATOM 752 O O . SER A 1 97 ? -15.769 12.373 35.492 1.00 80.56 97 SER A O 1
ATOM 754 N N . SER A 1 98 ? -17.992 12.069 35.630 1.00 83.75 98 SER A N 1
ATOM 755 C CA . SER A 1 98 ? -18.253 13.067 36.664 1.00 83.75 98 SER A CA 1
ATOM 756 C C . SER A 1 98 ? -18.279 12.375 38.024 1.00 83.75 98 SER A C 1
ATOM 758 O O . SER A 1 98 ? -19.346 12.121 38.582 1.00 83.75 98 SER A O 1
ATOM 760 N N . ASP A 1 99 ? -17.094 12.078 38.566 1.00 79.69 99 ASP A N 1
ATOM 761 C CA . ASP A 1 99 ? -16.944 11.362 39.845 1.00 79.69 99 ASP A CA 1
ATOM 762 C C . ASP A 1 99 ? -17.664 12.054 41.026 1.00 79.69 99 ASP A C 1
ATOM 764 O O . ASP A 1 99 ? -17.931 11.415 42.041 1.00 79.69 99 ASP A O 1
ATOM 768 N N . GLU A 1 100 ? -17.983 13.347 40.901 1.00 84.75 100 GLU A N 1
ATOM 769 C CA . GLU A 1 100 ? -18.677 14.147 41.920 1.00 84.75 100 GLU A CA 1
ATOM 770 C C . GLU A 1 100 ? -20.213 14.028 41.876 1.00 84.75 100 GLU A C 1
ATOM 772 O O . GLU A 1 100 ? -20.868 14.329 42.873 1.00 84.75 100 GLU A O 1
ATOM 777 N N . GLU A 1 101 ? -20.797 13.603 40.750 1.00 88.62 101 GLU A N 1
ATOM 778 C CA . GLU A 1 101 ? -22.257 13.605 40.534 1.00 88.62 101 GLU A CA 1
ATOM 779 C C . GLU A 1 101 ? -22.901 12.226 40.752 1.00 88.62 101 GLU A C 1
ATOM 781 O O . GLU A 1 101 ? -24.099 12.143 41.014 1.00 88.62 101 GLU A O 1
ATOM 786 N N . ILE A 1 102 ? -22.113 11.147 40.691 1.00 93.25 102 ILE A N 1
ATOM 787 C CA . ILE A 1 102 ? -22.571 9.768 40.910 1.00 93.25 102 ILE A CA 1
ATOM 788 C C . ILE A 1 102 ? -22.000 9.237 42.227 1.00 93.25 102 ILE A C 1
ATOM 790 O O . ILE A 1 102 ? -20.791 9.321 42.449 1.00 93.25 102 ILE A O 1
ATOM 794 N N . SER A 1 103 ? -22.818 8.598 43.069 1.00 95.25 103 SER A N 1
ATOM 795 C CA . SER A 1 103 ? -22.324 7.949 44.288 1.00 95.25 103 SER A CA 1
ATOM 796 C C . SER A 1 103 ? -21.298 6.844 44.008 1.00 95.25 103 SER A C 1
ATOM 798 O O . SER A 1 103 ? -21.374 6.102 43.025 1.00 95.25 103 SER A O 1
ATOM 800 N N . GLU A 1 104 ? -20.370 6.642 44.948 1.00 94.06 104 GLU A N 1
ATOM 801 C CA . GLU A 1 104 ? -19.371 5.563 44.878 1.00 94.06 104 GLU A CA 1
ATOM 802 C C . GLU A 1 104 ? -20.014 4.174 44.696 1.00 94.06 104 GLU A C 1
ATOM 804 O O . GLU A 1 104 ? -19.450 3.290 44.044 1.00 94.06 104 GLU A O 1
ATOM 809 N N . LYS A 1 105 ? -21.222 3.978 45.246 1.00 95.31 105 LYS A N 1
ATOM 810 C CA . LYS A 1 105 ? -21.988 2.734 45.118 1.00 95.31 105 LYS A CA 1
ATOM 811 C C . LYS A 1 105 ? -22.427 2.502 43.672 1.00 95.31 105 LYS A C 1
ATOM 813 O O . LYS A 1 105 ? -22.221 1.403 43.157 1.00 95.31 105 LYS A O 1
ATOM 818 N N . CYS A 1 106 ? -22.999 3.516 43.027 1.00 95.38 106 CYS A N 1
ATOM 819 C CA . CYS A 1 106 ? -23.403 3.424 41.631 1.00 95.38 106 CYS A CA 1
ATOM 820 C C . CYS A 1 106 ? -22.181 3.249 40.711 1.00 95.38 106 CYS A C 1
ATOM 822 O O . CYS A 1 106 ? -22.163 2.334 39.888 1.00 95.38 106 CYS A O 1
ATOM 824 N N . GLN A 1 107 ? -21.101 4.011 40.929 1.00 93.19 107 GLN A N 1
ATOM 825 C CA . GLN A 1 107 ? -19.856 3.875 40.158 1.00 93.19 107 GLN A CA 1
ATOM 826 C C . GLN A 1 107 ? -19.249 2.467 40.242 1.00 93.19 107 GLN A C 1
ATOM 828 O O . GLN A 1 107 ? -18.790 1.923 39.237 1.00 93.19 107 GLN A O 1
ATOM 833 N N . SER A 1 108 ? -19.243 1.868 41.436 1.00 93.00 108 SER A N 1
ATOM 834 C CA . SER A 1 108 ? -18.768 0.500 41.664 1.00 93.00 108 SER A CA 1
ATOM 835 C C . SER A 1 108 ? -19.526 -0.514 40.803 1.00 93.00 108 SER A C 1
ATOM 837 O O . SER A 1 108 ? -18.908 -1.318 40.102 1.00 93.00 108 SER A O 1
ATOM 839 N N . VAL A 1 109 ? -20.861 -0.435 40.796 1.00 94.25 109 VAL A N 1
ATOM 840 C CA . VAL A 1 109 ? -21.700 -1.352 40.014 1.00 94.25 109 VAL A CA 1
ATOM 841 C C . VAL A 1 109 ? -21.586 -1.069 38.520 1.00 94.25 109 VAL A C 1
ATOM 843 O O . VAL A 1 109 ? -21.476 -2.012 37.744 1.00 94.25 109 VAL A O 1
ATOM 846 N N . MET A 1 110 ? -21.504 0.199 38.109 1.00 91.38 110 MET A N 1
ATOM 847 C CA . MET A 1 110 ? -21.240 0.569 36.717 1.00 91.38 110 MET A CA 1
ATOM 848 C C . MET A 1 110 ? -19.919 -0.016 36.208 1.00 91.38 110 MET A C 1
ATOM 850 O O . MET A 1 110 ? -19.889 -0.577 35.120 1.00 91.38 110 MET A O 1
ATOM 854 N N . ARG A 1 111 ? -18.830 0.064 36.988 1.00 88.88 111 ARG A N 1
ATOM 855 C CA . ARG A 1 111 ? -17.523 -0.511 36.608 1.00 88.88 111 ARG A CA 1
ATOM 856 C C . ARG A 1 111 ? -17.550 -2.031 36.459 1.00 88.88 111 ARG A C 1
ATOM 858 O O . ARG A 1 111 ? -16.710 -2.568 35.750 1.00 88.88 111 ARG A O 1
ATOM 865 N N . TRP A 1 112 ? -18.462 -2.704 37.154 1.00 88.69 112 TRP A N 1
ATOM 866 C CA . TRP A 1 112 ? -18.632 -4.149 37.064 1.00 88.69 112 TRP A CA 1
ATOM 867 C C . TRP A 1 112 ? -19.568 -4.564 35.919 1.00 88.69 112 TRP A C 1
ATOM 869 O O . TRP A 1 112 ? -19.257 -5.512 35.205 1.00 88.69 112 TRP A O 1
ATOM 879 N N . ALA A 1 113 ? -20.685 -3.853 35.735 1.00 84.56 113 ALA A N 1
ATOM 880 C CA . ALA A 1 113 ? -21.707 -4.173 34.736 1.00 84.56 113 ALA A CA 1
ATOM 881 C C . ALA A 1 113 ? -21.318 -3.740 33.313 1.00 84.56 113 ALA A C 1
ATOM 883 O O . ALA A 1 113 ? -21.783 -4.317 32.332 1.00 84.56 113 ALA A O 1
ATOM 884 N N . LEU A 1 114 ? -20.480 -2.710 33.180 1.00 77.62 114 LEU A N 1
ATOM 885 C CA . LEU A 1 114 ? -19.969 -2.269 31.888 1.00 77.62 114 LEU A CA 1
ATOM 886 C C . LEU A 1 114 ? -18.688 -3.033 31.552 1.00 77.62 114 LEU A C 1
ATOM 888 O O . LEU A 1 114 ? -17.839 -3.190 32.433 1.00 77.62 114 LEU A O 1
ATOM 892 N N . PRO A 1 115 ? -18.492 -3.447 30.285 1.00 70.94 115 PRO A N 1
ATOM 893 C CA . PRO A 1 115 ? -17.200 -3.944 29.843 1.00 70.94 115 PRO A CA 1
ATOM 894 C C . PRO A 1 115 ? -16.151 -2.892 30.200 1.00 70.94 115 PRO A C 1
ATOM 896 O O . PRO A 1 115 ? -16.272 -1.734 29.796 1.00 70.94 115 PRO A O 1
ATOM 899 N N . ALA A 1 116 ? -15.160 -3.267 31.010 1.00 68.94 116 ALA A N 1
ATOM 900 C CA . ALA A 1 116 ? -14.024 -2.397 31.239 1.00 68.94 116 ALA A CA 1
ATOM 901 C C . ALA A 1 116 ? -13.416 -2.103 29.867 1.00 68.94 116 ALA A C 1
ATOM 903 O O . ALA A 1 116 ? -13.130 -3.029 29.108 1.00 68.94 116 ALA A O 1
ATOM 904 N N . ASP A 1 117 ? -13.267 -0.824 29.536 1.00 61.06 117 ASP A N 1
ATOM 905 C CA . ASP A 1 117 ? -12.547 -0.388 28.350 1.00 61.06 117 ASP A CA 1
ATOM 906 C C . ASP A 1 117 ? -11.065 -0.776 28.553 1.00 61.06 117 ASP A C 1
ATOM 908 O O . ASP A 1 117 ? -10.235 0.044 28.940 1.00 61.06 117 ASP A O 1
ATOM 912 N N . GLU A 1 118 ? -10.721 -2.057 28.362 1.00 53.97 118 GLU A N 1
ATOM 913 C CA . GLU A 1 118 ? -9.362 -2.616 28.503 1.00 53.97 118 GLU A CA 1
ATOM 914 C C . GLU A 1 118 ? -8.366 -2.008 27.487 1.00 53.97 118 GLU A C 1
ATOM 916 O O . GLU A 1 118 ? -7.192 -2.367 27.464 1.00 53.97 118 GLU A O 1
ATOM 921 N N . GLU A 1 119 ? -8.795 -1.041 26.673 1.00 52.97 119 GLU A N 1
ATOM 922 C CA . GLU A 1 119 ? -7.970 -0.307 25.710 1.00 52.97 119 GLU A CA 1
ATOM 923 C C . GLU A 1 119 ? -7.260 0.931 26.302 1.00 52.97 119 GLU A C 1
ATOM 925 O O . GLU A 1 119 ? -6.489 1.588 25.605 1.00 52.97 119 GLU A O 1
ATOM 930 N N . ALA A 1 120 ? -7.459 1.268 27.582 1.00 48.38 120 ALA A N 1
ATOM 931 C CA . ALA A 1 120 ? -6.960 2.529 28.149 1.00 48.38 120 ALA A CA 1
ATOM 932 C C . ALA A 1 120 ? -5.474 2.555 28.594 1.00 48.38 120 ALA A C 1
ATOM 934 O O . ALA A 1 120 ? -5.008 3.604 29.042 1.00 48.38 120 ALA A O 1
ATOM 935 N N . GLU A 1 121 ? -4.700 1.468 28.461 1.00 49.94 121 GLU A N 1
ATOM 936 C CA . GLU A 1 121 ? -3.258 1.460 28.806 1.00 49.94 121 GLU A CA 1
ATOM 937 C C . GLU A 1 121 ? -2.290 1.410 27.606 1.00 49.94 121 GLU A C 1
ATOM 939 O O . GLU A 1 121 ? -1.071 1.423 27.798 1.00 49.94 121 GLU A O 1
ATOM 944 N N . GLU A 1 122 ? -2.768 1.449 26.358 1.00 48.69 122 GLU A N 1
ATOM 945 C CA . GLU A 1 122 ? -1.888 1.802 25.237 1.00 48.69 122 GLU A CA 1
ATOM 946 C C . GLU A 1 122 ? -1.808 3.326 25.125 1.00 48.69 122 GLU A C 1
ATOM 948 O O . GLU A 1 122 ? -2.698 3.989 24.605 1.00 48.69 122 GLU A O 1
ATOM 953 N N . THR A 1 123 ? -0.719 3.894 25.643 1.00 48.22 123 THR A N 1
ATOM 954 C CA . THR A 1 123 ? -0.389 5.324 25.608 1.00 48.22 123 THR A CA 1
ATOM 955 C C . THR A 1 123 ? -0.620 5.949 24.224 1.00 48.22 123 THR A C 1
ATOM 957 O O . THR A 1 123 ? 0.245 5.902 23.340 1.00 48.22 123 THR A O 1
ATOM 960 N N . VAL A 1 124 ? -1.785 6.571 24.057 1.00 47.78 124 VAL A N 1
ATOM 961 C CA . VAL A 1 124 ? -2.167 7.386 22.905 1.00 47.78 124 VAL A CA 1
ATOM 962 C C . VAL A 1 124 ? -1.265 8.623 22.890 1.00 47.78 124 VAL A C 1
ATOM 964 O O . VAL A 1 124 ? -1.429 9.533 23.696 1.00 47.78 124 VAL A O 1
ATOM 967 N N . THR A 1 125 ? -0.246 8.634 22.027 1.00 47.41 125 THR A N 1
ATOM 968 C CA . THR A 1 125 ? 0.820 9.662 22.019 1.00 47.41 125 THR A CA 1
ATOM 969 C C . THR A 1 125 ? 0.801 10.577 20.791 1.00 47.41 125 THR A C 1
ATOM 971 O O . THR A 1 125 ? 1.762 11.306 20.553 1.00 47.41 125 THR A O 1
ATOM 974 N N . ASP A 1 126 ? -0.292 10.600 20.026 1.00 50.28 126 ASP A N 1
ATOM 975 C CA . ASP A 1 126 ? -0.441 11.465 18.849 1.00 50.28 126 ASP A CA 1
ATOM 976 C C . ASP A 1 126 ? -1.836 12.113 18.824 1.00 50.28 126 ASP A C 1
ATOM 978 O O . ASP A 1 126 ? -2.819 11.479 19.211 1.00 50.28 126 ASP A O 1
ATOM 982 N N . GLU A 1 127 ? -1.943 13.356 18.336 1.00 56.81 127 GLU A N 1
ATOM 983 C CA . GLU A 1 127 ? -3.184 14.164 18.306 1.00 56.81 127 GLU A CA 1
ATOM 984 C C . GLU A 1 127 ? -4.324 13.527 17.481 1.00 56.81 127 GLU A C 1
ATOM 986 O O . GLU A 1 127 ? -5.452 14.015 17.473 1.00 56.81 127 GLU A O 1
ATOM 991 N N . LEU A 1 128 ? -4.041 12.421 16.787 1.00 62.69 128 LEU A N 1
ATOM 992 C CA . LEU A 1 128 ? -4.980 11.650 15.973 1.00 62.69 128 LEU A CA 1
ATOM 993 C C . LEU A 1 128 ? -5.460 10.339 16.615 1.00 62.69 128 LEU A C 1
ATOM 995 O O . LEU A 1 128 ? -6.203 9.606 15.965 1.00 62.69 128 LEU A O 1
ATOM 999 N N . GLY A 1 129 ? -5.055 10.023 17.848 1.00 65.69 129 GLY A N 1
ATOM 1000 C CA . GLY A 1 129 ? -5.631 8.892 18.582 1.00 65.69 129 GLY A CA 1
ATOM 1001 C C . GLY A 1 129 ? -5.255 7.496 18.065 1.00 65.69 129 GLY A C 1
ATOM 1002 O O . GLY A 1 129 ? -5.939 6.538 18.398 1.00 65.69 129 GLY A O 1
ATOM 1003 N N . MET A 1 130 ? -4.222 7.353 17.226 1.00 69.75 130 MET A N 1
ATOM 1004 C CA . MET A 1 130 ? -3.782 6.040 16.722 1.00 69.75 130 MET A CA 1
ATOM 1005 C C . MET A 1 130 ? -2.633 5.481 17.565 1.00 69.75 130 MET A C 1
ATOM 1007 O O . MET A 1 130 ? -1.685 6.204 17.877 1.00 69.75 130 MET A O 1
ATOM 1011 N N . SER A 1 131 ? -2.692 4.183 17.873 1.00 76.94 131 SER A N 1
ATOM 1012 C CA . SER A 1 131 ? -1.597 3.476 18.542 1.00 76.94 131 SER A CA 1
ATOM 1013 C C . SER A 1 131 ? -0.347 3.421 17.644 1.00 76.94 131 SER A C 1
ATOM 1015 O O . SER A 1 131 ? -0.421 3.462 16.408 1.00 76.94 131 SER A O 1
ATOM 1017 N N . GLU A 1 132 ? 0.843 3.299 18.244 1.00 81.06 132 GLU A N 1
ATOM 1018 C CA . GLU A 1 132 ? 2.097 3.121 17.488 1.00 81.06 132 GLU A CA 1
ATOM 1019 C C . GLU A 1 132 ? 2.044 1.862 16.605 1.00 81.06 132 GLU A C 1
ATOM 1021 O O . GLU A 1 132 ? 2.591 1.833 15.497 1.00 81.06 132 GLU A O 1
ATOM 1026 N N . LYS A 1 133 ? 1.330 0.837 17.076 1.00 83.19 133 LYS A N 1
ATOM 1027 C CA . LYS A 1 133 ? 1.095 -0.410 16.354 1.00 83.19 133 LYS A CA 1
ATOM 1028 C C . LYS A 1 133 ? 0.241 -0.183 15.105 1.00 83.19 133 LYS A C 1
ATOM 1030 O O . LYS A 1 133 ? 0.648 -0.597 14.019 1.00 83.19 133 LYS A O 1
ATOM 1035 N N . ASP A 1 134 ? -0.854 0.569 15.214 1.00 83.50 134 ASP A N 1
ATOM 1036 C CA . ASP A 1 134 ? -1.695 0.925 14.061 1.00 83.50 134 ASP A CA 1
ATOM 1037 C C . ASP A 1 134 ? -0.920 1.722 13.013 1.00 83.50 134 ASP A C 1
ATOM 1039 O O . ASP A 1 134 ? -1.118 1.562 11.803 1.00 83.50 134 ASP A O 1
ATOM 1043 N N . ARG A 1 135 ? 0.007 2.579 13.455 1.00 83.44 135 ARG A N 1
ATOM 1044 C CA . ARG A 1 135 ? 0.858 3.350 12.547 1.00 83.44 135 ARG A CA 1
ATOM 1045 C C . ARG A 1 135 ? 1.772 2.442 11.728 1.00 83.44 135 ARG A C 1
ATOM 1047 O O . ARG A 1 135 ? 1.860 2.629 10.509 1.00 83.44 135 ARG A O 1
ATOM 1054 N N . GLN A 1 136 ? 2.402 1.460 12.371 1.00 90.44 136 GLN A N 1
ATOM 1055 C CA . GLN A 1 136 ? 3.261 0.478 11.705 1.00 90.44 136 GLN A CA 1
ATOM 1056 C C . GLN A 1 136 ? 2.458 -0.393 10.735 1.00 90.44 136 GLN A C 1
ATOM 1058 O O . GLN A 1 136 ? 2.819 -0.489 9.561 1.00 90.44 136 GLN A O 1
ATOM 1063 N N . GLU A 1 137 ? 1.309 -0.922 11.160 1.00 89.06 137 GLU A N 1
ATOM 1064 C CA . GLU A 1 137 ? 0.436 -1.723 10.292 1.00 89.06 137 GLU A CA 1
ATOM 1065 C C . GLU A 1 137 ? -0.048 -0.922 9.070 1.00 89.06 137 GLU A C 1
ATOM 1067 O O . GLU A 1 137 ? -0.045 -1.409 7.932 1.00 89.06 137 GLU A O 1
ATOM 1072 N N . LYS A 1 138 ? -0.385 0.359 9.259 1.00 90.50 138 LYS A N 1
ATOM 1073 C CA . LYS A 1 138 ? -0.795 1.259 8.172 1.00 90.50 138 LYS A CA 1
ATOM 1074 C C . LYS A 1 138 ? 0.355 1.614 7.231 1.00 90.50 138 LYS A C 1
ATOM 1076 O O . LYS A 1 138 ? 0.125 1.833 6.036 1.00 90.50 138 LYS A O 1
ATOM 1081 N N . GLU A 1 139 ? 1.586 1.724 7.721 1.00 93.75 139 GLU A N 1
ATOM 1082 C CA . GLU A 1 139 ? 2.770 1.895 6.872 1.00 93.75 139 GLU A CA 1
ATOM 1083 C C . GLU A 1 139 ? 3.078 0.641 6.057 1.00 93.75 139 GLU A C 1
ATOM 1085 O O . GLU A 1 139 ? 3.221 0.745 4.834 1.00 93.75 139 GLU A O 1
ATOM 1090 N N . GLU A 1 140 ? 3.069 -0.536 6.680 1.00 94.81 140 GLU A N 1
ATOM 1091 C CA . GLU A 1 140 ? 3.263 -1.813 5.989 1.00 94.81 140 GLU A CA 1
ATOM 1092 C C . GLU A 1 140 ? 2.192 -2.041 4.917 1.00 94.81 140 GLU A C 1
ATOM 1094 O O . GLU A 1 140 ? 2.495 -2.424 3.781 1.00 94.81 140 GLU A O 1
ATOM 1099 N N . TRP A 1 141 ? 0.933 -1.719 5.227 1.00 93.44 141 TRP A N 1
ATOM 1100 C CA . TRP A 1 141 ? -0.165 -1.790 4.269 1.00 93.44 141 TRP A CA 1
ATOM 1101 C C . TRP A 1 141 ? 0.041 -0.843 3.081 1.00 93.44 141 TRP A C 1
ATOM 1103 O O . TRP A 1 141 ? -0.149 -1.236 1.922 1.00 93.44 141 TRP A O 1
ATOM 1113 N N . ARG A 1 142 ? 0.478 0.398 3.336 1.00 94.75 142 ARG A N 1
ATOM 1114 C CA . ARG A 1 142 ? 0.796 1.371 2.277 1.00 94.75 142 ARG A CA 1
ATOM 1115 C C . ARG A 1 142 ? 1.953 0.888 1.406 1.00 94.75 142 ARG A C 1
ATOM 1117 O O . ARG A 1 142 ? 1.859 0.974 0.178 1.00 94.75 142 ARG A O 1
ATOM 1124 N N . GLU A 1 143 ? 3.011 0.347 2.007 1.00 96.88 143 GLU A N 1
ATOM 1125 C CA . GLU A 1 143 ? 4.162 -0.183 1.276 1.00 96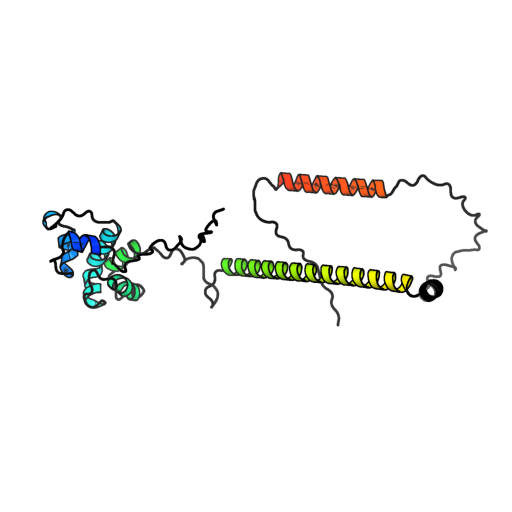.88 143 GLU A CA 1
ATOM 1126 C C . GLU A 1 143 ? 3.773 -1.397 0.421 1.00 96.88 143 GLU A C 1
ATOM 1128 O O . GLU A 1 143 ? 4.135 -1.465 -0.759 1.00 96.88 143 GLU A O 1
ATOM 1133 N N . LYS A 1 144 ? 2.971 -2.319 0.966 1.00 95.56 144 LYS A N 1
ATOM 1134 C CA . LYS A 1 144 ? 2.476 -3.494 0.240 1.00 95.56 144 LYS A CA 1
ATOM 1135 C C . LYS A 1 144 ? 1.651 -3.092 -0.980 1.00 95.56 144 LYS A C 1
ATOM 1137 O O . LYS A 1 144 ? 1.947 -3.536 -2.090 1.00 95.56 144 LYS A O 1
ATOM 1142 N N . ARG A 1 145 ? 0.687 -2.177 -0.820 1.00 96.94 145 ARG A N 1
ATOM 1143 C CA . ARG A 1 145 ? -0.125 -1.695 -1.952 1.00 96.94 145 ARG A CA 1
ATOM 1144 C C . ARG A 1 145 ? 0.699 -0.943 -2.987 1.00 96.94 145 ARG A C 1
ATOM 1146 O O . ARG A 1 145 ? 0.414 -1.043 -4.180 1.00 96.94 145 ARG A O 1
ATOM 1153 N N . LYS A 1 146 ? 1.717 -0.195 -2.559 1.00 96.69 146 LYS A N 1
ATOM 1154 C CA . LYS A 1 146 ? 2.640 0.474 -3.479 1.00 96.69 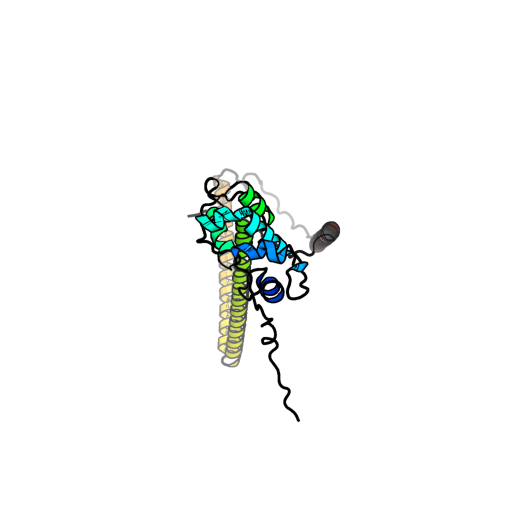146 LYS A CA 1
ATOM 1155 C C . LYS A 1 146 ? 3.419 -0.544 -4.316 1.00 96.69 146 LYS A C 1
ATOM 1157 O O . LYS A 1 146 ? 3.406 -0.431 -5.539 1.00 96.69 146 LYS A O 1
ATOM 1162 N N . LYS A 1 147 ? 4.002 -1.570 -3.686 1.00 96.81 147 LYS A N 1
ATOM 1163 C CA . LYS A 1 147 ? 4.714 -2.655 -4.386 1.00 96.81 147 LYS A CA 1
ATOM 1164 C C . LYS A 1 147 ? 3.806 -3.412 -5.354 1.00 96.81 147 LYS A C 1
ATOM 1166 O O . LYS A 1 147 ? 4.201 -3.670 -6.486 1.00 96.81 147 LYS A O 1
ATOM 1171 N N . GLU A 1 148 ? 2.576 -3.722 -4.950 1.00 96.44 148 GLU A N 1
ATOM 1172 C CA . GLU A 1 148 ? 1.599 -4.388 -5.823 1.00 96.44 148 GLU A CA 1
ATOM 1173 C C . GLU A 1 148 ? 1.247 -3.540 -7.056 1.00 96.44 148 GLU A C 1
ATOM 1175 O O . GLU A 1 148 ? 1.179 -4.066 -8.171 1.00 96.44 148 GLU A O 1
ATOM 1180 N N . ARG A 1 149 ? 1.077 -2.220 -6.883 1.00 95.94 149 ARG A N 1
ATOM 1181 C CA . ARG A 1 149 ? 0.851 -1.286 -7.999 1.00 95.94 149 ARG A CA 1
ATOM 1182 C C . ARG A 1 149 ? 2.058 -1.209 -8.929 1.00 95.94 149 ARG A C 1
ATOM 1184 O O . ARG A 1 149 ? 1.886 -1.293 -10.142 1.00 95.94 149 ARG A O 1
ATOM 1191 N N . GLU A 1 150 ? 3.265 -1.084 -8.385 1.00 97.19 150 GLU A N 1
ATOM 1192 C CA . GLU A 1 150 ? 4.500 -1.036 -9.176 1.00 97.19 150 GLU A CA 1
ATOM 1193 C C . GLU A 1 150 ? 4.700 -2.328 -9.984 1.00 97.19 150 GLU A C 1
ATOM 1195 O O . GLU A 1 150 ? 4.927 -2.263 -11.192 1.00 97.19 150 GLU A O 1
ATOM 1200 N N . ALA A 1 151 ? 4.485 -3.495 -9.370 1.00 97.19 151 ALA A N 1
ATOM 1201 C CA . ALA A 1 151 ? 4.559 -4.787 -10.052 1.00 97.19 151 ALA A CA 1
ATOM 1202 C C . ALA A 1 151 ? 3.479 -4.954 -11.141 1.00 97.19 151 ALA A C 1
ATOM 1204 O O . ALA A 1 151 ? 3.703 -5.598 -12.169 1.00 97.19 151 ALA A O 1
ATOM 1205 N N . ALA A 1 152 ? 2.282 -4.392 -10.949 1.00 97.19 152 ALA A N 1
ATOM 1206 C CA . ALA A 1 152 ? 1.256 -4.370 -11.992 1.00 97.19 152 ALA A CA 1
ATOM 1207 C C . ALA A 1 152 ? 1.677 -3.494 -13.185 1.00 97.19 152 ALA A C 1
ATOM 1209 O O . ALA A 1 152 ? 1.550 -3.926 -14.331 1.00 97.19 152 ALA A O 1
ATOM 1210 N N . ILE A 1 153 ? 2.234 -2.309 -12.920 1.00 96.38 153 ILE A N 1
ATOM 1211 C CA . ILE A 1 153 ? 2.733 -1.393 -13.956 1.00 96.38 153 ILE A CA 1
ATOM 1212 C C . ILE A 1 153 ? 3.890 -2.027 -14.735 1.00 96.38 153 ILE A C 1
ATOM 1214 O O . ILE A 1 153 ? 3.920 -1.947 -15.961 1.00 96.38 153 ILE A O 1
ATOM 1218 N N . GLU A 1 154 ? 4.828 -2.684 -14.054 1.00 97.62 154 GLU A N 1
ATOM 1219 C CA . GLU A 1 154 ? 5.953 -3.361 -14.704 1.00 97.62 154 GLU A CA 1
ATOM 1220 C C . GLU A 1 154 ? 5.479 -4.487 -15.633 1.00 97.62 154 GLU A C 1
ATOM 1222 O O . GLU A 1 154 ? 5.921 -4.570 -16.780 1.00 97.62 154 GLU A O 1
ATOM 1227 N N . ARG A 1 155 ? 4.502 -5.293 -15.199 1.00 95.88 155 ARG A N 1
ATOM 1228 C CA . ARG A 1 155 ? 3.904 -6.337 -16.048 1.00 95.88 155 ARG A CA 1
ATOM 1229 C C . ARG A 1 155 ? 3.215 -5.768 -17.287 1.00 95.88 155 ARG A C 1
ATOM 1231 O O . ARG A 1 155 ? 3.302 -6.379 -18.348 1.00 95.88 155 ARG A O 1
ATOM 1238 N N . MET A 1 156 ? 2.551 -4.619 -17.171 1.00 94.19 156 MET A N 1
ATOM 1239 C CA . MET A 1 156 ? 1.941 -3.944 -18.323 1.00 94.19 156 MET A CA 1
ATOM 1240 C C . MET A 1 156 ? 3.005 -3.434 -19.296 1.00 94.19 156 MET A C 1
ATOM 1242 O O . MET A 1 156 ? 2.929 -3.731 -20.485 1.00 94.19 156 MET A O 1
ATOM 1246 N N . LYS A 1 157 ? 4.054 -2.777 -18.789 1.00 97.62 157 LYS A N 1
ATOM 1247 C CA . LYS A 1 157 ? 5.168 -2.294 -19.619 1.00 97.62 157 LYS A CA 1
ATOM 1248 C C . LYS A 1 157 ? 5.883 -3.425 -20.355 1.00 97.62 157 LYS A C 1
ATOM 1250 O O . LYS A 1 157 ? 6.202 -3.275 -21.529 1.00 97.62 157 LYS A O 1
ATOM 1255 N N . MET A 1 158 ? 6.114 -4.561 -19.698 1.00 96.56 158 MET A N 1
ATOM 1256 C CA . MET A 1 158 ? 6.731 -5.723 -20.347 1.00 96.56 158 MET A CA 1
ATOM 1257 C C . MET A 1 158 ? 5.854 -6.266 -21.481 1.00 96.56 158 MET A C 1
ATOM 1259 O O . MET A 1 158 ? 6.359 -6.496 -22.576 1.00 96.56 158 MET A O 1
ATOM 1263 N N . LYS A 1 159 ? 4.534 -6.370 -21.269 1.00 96.25 159 LYS A N 1
ATOM 1264 C CA . LYS A 1 159 ? 3.591 -6.777 -22.324 1.00 96.25 159 LYS A CA 1
ATOM 1265 C C . LYS A 1 159 ? 3.565 -5.803 -23.502 1.00 96.25 159 LYS A C 1
ATOM 1267 O O . LYS A 1 159 ? 3.510 -6.247 -24.642 1.00 96.25 159 LYS A O 1
ATOM 1272 N N . GLU A 1 160 ? 3.620 -4.498 -23.249 1.00 96.56 160 GLU A N 1
ATOM 1273 C CA . GLU A 1 160 ? 3.682 -3.480 -24.307 1.00 96.56 160 GLU A CA 1
ATOM 1274 C C . GLU A 1 160 ? 4.984 -3.569 -25.114 1.00 96.56 160 GLU A C 1
ATOM 1276 O O . GLU A 1 160 ? 4.959 -3.468 -26.340 1.00 96.56 160 GLU A O 1
ATOM 1281 N N . ILE A 1 161 ? 6.120 -3.800 -24.446 1.00 97.19 161 ILE A N 1
ATOM 1282 C CA . ILE A 1 161 ? 7.415 -3.998 -25.108 1.00 97.19 161 ILE A CA 1
ATOM 1283 C C . ILE A 1 161 ? 7.385 -5.253 -25.986 1.00 97.19 161 ILE A C 1
ATOM 1285 O O . ILE A 1 161 ? 7.858 -5.207 -27.123 1.00 97.19 161 ILE A O 1
ATOM 1289 N N . ASP A 1 162 ? 6.827 -6.355 -25.485 1.00 96.38 162 ASP A N 1
ATOM 1290 C CA . ASP A 1 162 ? 6.732 -7.606 -26.238 1.00 96.38 162 ASP A CA 1
ATOM 1291 C C . ASP A 1 162 ? 5.776 -7.472 -27.429 1.00 96.38 162 ASP A C 1
ATOM 1293 O O . ASP A 1 162 ? 6.141 -7.840 -28.546 1.00 96.38 162 ASP A O 1
ATOM 1297 N N . ALA A 1 163 ? 4.614 -6.840 -27.236 1.00 97.56 163 ALA A N 1
ATOM 1298 C CA . ALA A 1 163 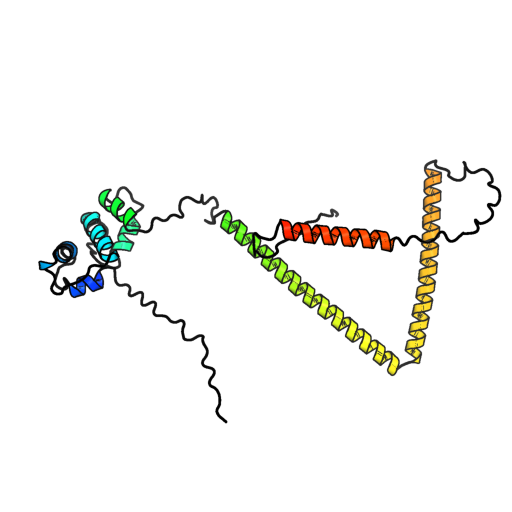? 3.670 -6.552 -28.313 1.00 97.56 163 ALA A CA 1
ATOM 1299 C C . ALA A 1 163 ? 4.289 -5.654 -29.396 1.00 97.56 163 ALA A C 1
ATOM 1301 O O . ALA A 1 163 ? 4.114 -5.907 -30.588 1.00 97.56 163 ALA A O 1
ATOM 1302 N N . LYS A 1 164 ? 5.064 -4.634 -29.002 1.00 97.62 164 LYS A N 1
ATOM 1303 C CA . LYS A 1 164 ? 5.758 -3.752 -29.948 1.00 97.62 164 LYS A CA 1
ATOM 1304 C C . LYS A 1 164 ? 6.837 -4.495 -30.739 1.00 97.62 164 LYS A C 1
ATOM 1306 O O . LYS A 1 164 ? 6.920 -4.319 -31.949 1.00 97.62 164 LYS A O 1
ATOM 1311 N N . LYS A 1 165 ? 7.633 -5.347 -30.083 1.00 97.31 165 LYS A N 1
ATOM 1312 C CA . LYS A 1 165 ? 8.640 -6.185 -30.761 1.00 97.31 165 LYS A CA 1
ATOM 1313 C C . LYS A 1 165 ? 8.006 -7.185 -31.722 1.00 97.31 165 LYS A C 1
ATOM 1315 O O . LYS A 1 165 ? 8.576 -7.466 -32.773 1.00 97.31 165 LYS A O 1
ATOM 1320 N N . GLU A 1 166 ? 6.857 -7.752 -31.362 1.00 97.12 166 GLU A N 1
ATOM 1321 C CA . GLU A 1 166 ? 6.120 -8.655 -32.244 1.00 97.12 166 GLU A CA 1
ATOM 1322 C C . GLU A 1 166 ? 5.546 -7.908 -33.455 1.00 97.12 166 GLU A C 1
ATOM 1324 O O . GLU A 1 166 ? 5.661 -8.401 -34.576 1.00 97.12 166 GLU A O 1
ATOM 1329 N N . ALA A 1 167 ? 5.002 -6.703 -33.256 1.00 97.62 167 ALA A N 1
ATOM 1330 C CA . ALA A 1 167 ? 4.542 -5.843 -34.344 1.00 97.62 167 ALA A CA 1
ATOM 1331 C C . ALA A 1 167 ? 5.688 -5.471 -35.302 1.00 97.62 167 ALA A C 1
ATOM 1333 O O . ALA A 1 167 ? 5.561 -5.694 -36.503 1.00 97.62 167 ALA A O 1
ATOM 1334 N N . GLU A 1 168 ? 6.833 -5.025 -34.776 1.00 96.44 168 GLU A N 1
ATOM 1335 C CA . GLU A 1 168 ? 8.024 -4.691 -35.574 1.00 96.44 168 GLU A CA 1
ATOM 1336 C C . GLU A 1 168 ? 8.555 -5.909 -36.348 1.00 96.44 168 GLU A C 1
ATOM 1338 O O . GLU A 1 168 ? 8.927 -5.797 -37.515 1.00 96.44 168 GLU A O 1
ATOM 1343 N N . ARG A 1 169 ? 8.529 -7.107 -35.744 1.00 96.69 169 ARG A N 1
ATOM 1344 C CA . ARG A 1 169 ? 8.899 -8.348 -36.442 1.00 96.69 169 ARG A CA 1
ATOM 1345 C C . ARG A 1 169 ? 7.955 -8.641 -37.607 1.00 96.69 169 ARG A C 1
ATOM 1347 O O . ARG A 1 169 ? 8.431 -8.963 -38.691 1.00 96.69 169 ARG A O 1
ATOM 1354 N N . ARG A 1 170 ? 6.641 -8.525 -37.393 1.00 97.81 170 ARG A N 1
ATOM 1355 C CA . ARG A 1 170 ? 5.640 -8.751 -38.448 1.00 97.81 170 ARG A CA 1
ATOM 1356 C C . ARG A 1 170 ? 5.756 -7.717 -39.567 1.00 97.81 170 ARG A C 1
ATOM 1358 O O . ARG A 1 170 ? 5.600 -8.073 -40.728 1.00 97.81 170 ARG A O 1
ATOM 1365 N N . GLU A 1 171 ? 6.035 -6.458 -39.240 1.00 96.44 171 GLU A N 1
ATOM 1366 C CA . GLU A 1 171 ? 6.284 -5.407 -40.233 1.00 96.44 171 GLU A CA 1
ATOM 1367 C C . GLU A 1 171 ? 7.551 -5.687 -41.045 1.00 96.44 171 GLU A C 1
ATOM 1369 O O . GLU A 1 171 ? 7.523 -5.574 -42.267 1.00 96.44 171 GLU A O 1
ATOM 1374 N N . LEU A 1 172 ? 8.633 -6.135 -40.401 1.00 95.06 172 LEU A N 1
ATOM 1375 C CA . LEU A 1 172 ? 9.868 -6.504 -41.095 1.00 95.06 172 LEU A CA 1
ATOM 1376 C C . LEU A 1 172 ? 9.682 -7.732 -42.001 1.00 95.06 172 LEU A C 1
ATOM 1378 O O . LEU A 1 172 ? 10.238 -7.778 -43.097 1.00 95.06 172 LEU A O 1
ATOM 1382 N N . GLU A 1 173 ? 8.898 -8.721 -41.562 1.00 96.62 173 GLU A N 1
ATOM 1383 C CA . GLU A 1 173 ? 8.542 -9.890 -42.374 1.00 96.62 173 GLU A CA 1
ATOM 1384 C C . GLU A 1 173 ? 7.716 -9.491 -43.602 1.00 96.62 173 GLU A C 1
ATOM 1386 O O . GLU A 1 173 ? 8.055 -9.905 -44.709 1.00 96.62 173 GLU A O 1
ATOM 1391 N N . LYS A 1 174 ? 6.712 -8.619 -43.435 1.00 97.69 174 LYS A N 1
ATOM 1392 C CA . LYS A 1 174 ? 5.945 -8.063 -44.561 1.00 97.69 174 LYS A CA 1
ATOM 1393 C C . LYS A 1 174 ? 6.818 -7.250 -45.508 1.00 97.69 174 LYS A C 1
ATOM 1395 O O . LYS A 1 174 ? 6.735 -7.430 -46.714 1.00 97.69 174 LYS A O 1
ATOM 1400 N N . PHE A 1 175 ? 7.708 -6.412 -44.977 1.00 96.94 175 PHE A N 1
ATOM 1401 C CA . PHE A 1 175 ? 8.634 -5.628 -45.793 1.00 96.94 175 PHE A CA 1
ATOM 1402 C C . PHE A 1 175 ? 9.553 -6.524 -46.633 1.00 96.94 175 PHE A C 1
ATOM 1404 O O . PHE A 1 175 ? 9.804 -6.240 -47.802 1.00 96.94 175 PHE A O 1
ATOM 1411 N N . LYS A 1 176 ? 10.013 -7.639 -46.054 1.00 97.62 176 LYS A N 1
ATOM 1412 C CA . LYS A 1 176 ? 10.818 -8.641 -46.757 1.00 97.62 176 LYS A CA 1
ATOM 1413 C C . LYS A 1 176 ? 10.037 -9.343 -47.875 1.00 97.62 176 LYS A C 1
ATOM 1415 O O . LYS A 1 176 ? 10.639 -9.680 -48.890 1.00 97.62 176 LYS A O 1
ATOM 1420 N N . GLU A 1 177 ? 8.743 -9.590 -47.679 1.00 97.81 177 GLU A N 1
ATOM 1421 C CA . GLU A 1 177 ? 7.871 -10.213 -48.682 1.00 97.81 177 GLU A CA 1
ATOM 1422 C C . GLU A 1 177 ? 7.502 -9.239 -49.812 1.00 97.81 177 GLU A C 1
ATOM 1424 O O . GLU A 1 177 ? 7.574 -9.607 -50.982 1.00 97.81 177 GLU A O 1
ATOM 1429 N N . GLU A 1 178 ? 7.169 -7.990 -49.478 1.00 97.94 178 GLU A N 1
ATOM 1430 C CA . GLU A 1 178 ? 6.744 -6.973 -50.447 1.00 97.94 178 GLU A CA 1
ATOM 1431 C C . GLU A 1 178 ? 7.914 -6.406 -51.271 1.00 97.94 178 GLU A C 1
ATOM 1433 O O . GLU A 1 178 ? 7.743 -6.133 -52.457 1.00 97.94 178 GLU A O 1
ATOM 1438 N N . ASN A 1 179 ? 9.100 -6.216 -50.670 1.00 97.81 179 ASN A N 1
ATOM 1439 C CA . ASN A 1 179 ? 10.241 -5.542 -51.307 1.00 97.81 179 ASN A CA 1
ATOM 1440 C C . ASN A 1 179 ? 11.592 -6.210 -50.959 1.00 97.81 179 ASN A C 1
ATOM 1442 O O . ASN A 1 179 ? 12.370 -5.674 -50.159 1.00 97.81 179 ASN A O 1
ATOM 1446 N N . PRO A 1 180 ? 11.929 -7.360 -51.570 1.00 97.25 180 PRO A N 1
ATOM 1447 C CA . PRO A 1 180 ? 13.148 -8.101 -51.238 1.00 97.25 180 PRO A CA 1
ATOM 1448 C C . PRO A 1 180 ? 14.444 -7.332 -51.552 1.00 97.25 180 PRO A C 1
ATOM 1450 O O . PRO A 1 180 ? 15.382 -7.392 -50.759 1.00 97.25 180 PRO A O 1
ATOM 1453 N N . GLU A 1 181 ? 14.498 -6.560 -52.645 1.00 97.38 181 GLU A N 1
ATOM 1454 C CA . GLU A 1 181 ? 15.688 -5.769 -53.016 1.00 97.38 181 GLU A CA 1
ATOM 1455 C C . GLU A 1 181 ? 15.996 -4.673 -51.983 1.00 97.38 181 GLU A C 1
ATOM 1457 O O . GLU A 1 181 ? 17.131 -4.534 -51.524 1.00 97.38 181 GLU A O 1
ATOM 1462 N N . ALA A 1 182 ? 14.967 -3.949 -51.529 1.00 97.12 182 ALA A N 1
ATOM 1463 C CA . ALA A 1 182 ? 15.121 -2.907 -50.515 1.00 97.12 182 ALA A CA 1
ATOM 1464 C C . ALA A 1 182 ? 15.583 -3.478 -49.160 1.00 97.12 182 ALA A C 1
ATOM 1466 O O . ALA A 1 182 ? 16.350 -2.838 -48.436 1.00 97.12 182 ALA A O 1
ATOM 1467 N N . PHE A 1 183 ? 15.157 -4.698 -48.812 1.00 96.50 183 PHE A N 1
ATOM 1468 C CA . PHE A 1 183 ? 15.623 -5.394 -47.611 1.00 96.50 183 PHE A CA 1
ATOM 1469 C C . PHE A 1 183 ? 17.111 -5.777 -47.695 1.00 96.50 183 PHE A C 1
ATOM 1471 O O . PHE A 1 183 ? 17.838 -5.665 -46.703 1.00 96.50 183 PHE A O 1
ATOM 1478 N N . GLU A 1 184 ? 17.594 -6.198 -48.867 1.00 97.00 184 GLU A N 1
ATOM 1479 C CA . GLU A 1 184 ? 19.018 -6.485 -49.071 1.00 97.00 184 GLU A CA 1
ATOM 1480 C C . GLU A 1 184 ? 19.887 -5.231 -48.967 1.00 97.00 184 GLU A C 1
ATOM 1482 O O . GLU A 1 184 ? 20.938 -5.265 -48.319 1.00 97.00 184 GLU A O 1
ATOM 1487 N N . ASP A 1 185 ? 19.439 -4.116 -49.539 1.00 97.25 185 ASP A N 1
ATOM 1488 C CA . ASP A 1 185 ? 20.159 -2.847 -49.444 1.00 97.25 185 ASP A CA 1
ATOM 1489 C C . ASP A 1 185 ? 20.173 -2.302 -48.012 1.00 97.25 185 ASP A C 1
ATOM 1491 O O . ASP A 1 185 ? 21.229 -1.886 -47.528 1.00 97.25 185 ASP A O 1
ATOM 1495 N N . MET A 1 186 ? 19.061 -2.419 -47.275 1.00 94.88 186 MET A N 1
ATOM 1496 C CA . MET A 1 186 ? 19.022 -2.112 -45.839 1.00 94.88 186 MET A CA 1
ATOM 1497 C C . MET A 1 186 ? 20.055 -2.945 -45.061 1.00 94.88 186 MET A C 1
ATOM 1499 O O . MET A 1 186 ? 20.752 -2.434 -44.181 1.00 94.88 186 MET A O 1
ATOM 1503 N N . LYS A 1 187 ? 20.201 -4.234 -45.392 1.00 96.00 187 LYS A N 1
ATOM 1504 C CA . LYS A 1 187 ? 21.174 -5.118 -44.739 1.00 96.00 187 LYS A CA 1
ATOM 1505 C C . LYS A 1 187 ? 22.621 -4.717 -45.048 1.00 96.00 187 LYS A C 1
ATOM 1507 O O . LYS A 1 187 ? 23.447 -4.728 -44.133 1.00 96.00 187 LYS A O 1
ATOM 1512 N N . LYS A 1 18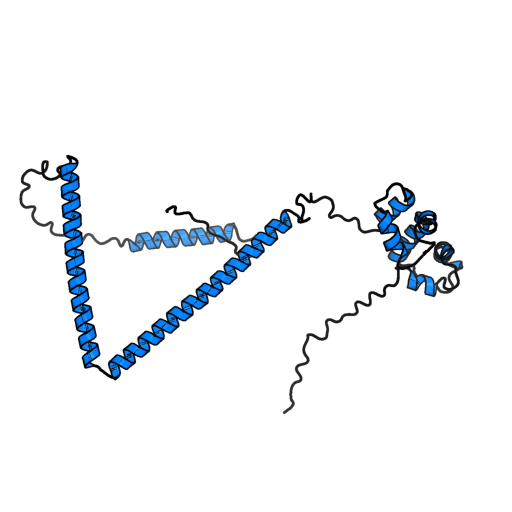8 ? 22.927 -4.337 -46.295 1.00 97.19 188 LYS A N 1
ATOM 1513 C CA . LYS A 1 188 ? 24.256 -3.828 -46.686 1.00 97.19 188 LYS A CA 1
ATOM 1514 C C . LYS A 1 188 ? 24.591 -2.526 -45.959 1.00 97.19 188 LYS A C 1
ATOM 1516 O O . LYS A 1 188 ? 25.691 -2.407 -45.424 1.00 97.19 188 LYS A O 1
ATOM 1521 N N . GLN A 1 189 ? 23.634 -1.599 -45.861 1.00 96.81 189 GLN A N 1
ATOM 1522 C CA . GLN A 1 189 ? 23.807 -0.354 -45.105 1.00 96.81 189 GLN A CA 1
ATOM 1523 C C . GLN A 1 189 ? 24.107 -0.629 -43.624 1.00 96.81 189 GLN A C 1
ATOM 1525 O O . GLN A 1 189 ? 25.076 -0.093 -43.090 1.00 96.81 189 GLN A O 1
ATOM 1530 N N . GLN A 1 190 ? 23.366 -1.535 -42.973 1.00 96.12 190 GLN A N 1
ATOM 1531 C CA . GLN A 1 190 ? 23.648 -1.917 -41.580 1.00 96.12 190 GLN A CA 1
ATOM 1532 C C . GLN A 1 190 ? 25.043 -2.537 -41.390 1.00 96.12 190 GLN A C 1
ATOM 1534 O O . GLN A 1 190 ? 25.655 -2.377 -40.330 1.00 96.12 190 GLN A O 1
ATOM 1539 N N . GLU A 1 191 ? 25.545 -3.291 -42.369 1.00 97.19 191 GLU A N 1
ATOM 1540 C CA . GLU A 1 191 ? 26.889 -3.873 -42.320 1.00 97.19 191 GLU A CA 1
ATOM 1541 C C . GLU A 1 191 ? 27.978 -2.806 -42.489 1.00 97.19 191 GLU A C 1
ATOM 1543 O O . GLU A 1 191 ? 28.952 -2.791 -41.727 1.00 97.19 191 GLU A O 1
ATOM 1548 N N . GLU A 1 192 ? 27.791 -1.876 -43.426 1.00 97.25 192 GLU A N 1
ATOM 1549 C CA . GLU A 1 192 ? 28.704 -0.756 -43.634 1.00 97.25 192 GLU A CA 1
ATOM 1550 C C . GLU A 1 192 ? 28.753 0.168 -42.409 1.00 97.25 192 GLU A C 1
ATOM 1552 O O . GLU A 1 192 ? 29.841 0.483 -41.921 1.00 97.25 192 GLU A O 1
ATOM 1557 N N . GLU A 1 193 ? 27.602 0.515 -41.828 1.00 96.62 193 GLU A N 1
ATOM 1558 C CA . GLU A 1 193 ? 27.533 1.296 -40.589 1.00 96.62 193 GLU A CA 1
ATOM 1559 C C . GLU A 1 193 ? 28.244 0.591 -39.430 1.00 96.62 193 GLU A C 1
ATOM 1561 O O . GLU A 1 193 ? 29.023 1.212 -38.703 1.00 96.62 193 GLU A O 1
ATOM 1566 N N . LYS A 1 194 ? 28.049 -0.726 -39.267 1.00 96.88 194 LYS A N 1
ATOM 1567 C CA . LYS A 1 194 ? 28.767 -1.509 -38.246 1.00 96.88 194 LYS A CA 1
ATOM 1568 C C . LYS A 1 194 ? 30.274 -1.486 -38.468 1.00 96.88 194 LYS A C 1
ATOM 1570 O O . LYS A 1 194 ? 31.028 -1.392 -37.495 1.00 96.88 194 LYS A O 1
ATOM 1575 N N . ARG A 1 195 ? 30.728 -1.554 -39.720 1.00 97.75 195 ARG A N 1
ATOM 1576 C CA . ARG A 1 195 ? 32.149 -1.449 -40.064 1.00 97.75 195 ARG A CA 1
ATOM 1577 C C . ARG A 1 195 ? 32.699 -0.067 -39.713 1.00 97.75 195 ARG A C 1
ATOM 1579 O O . ARG A 1 195 ? 33.718 0.011 -39.025 1.00 97.75 195 ARG A O 1
ATOM 1586 N N . GLN A 1 196 ? 32.000 1.000 -40.093 1.00 97.75 196 GLN A N 1
ATOM 1587 C CA . GLN A 1 196 ? 32.385 2.373 -39.762 1.00 97.75 196 GLN A CA 1
ATOM 1588 C C . GLN A 1 196 ? 32.418 2.601 -38.241 1.00 97.75 196 GLN A C 1
ATOM 1590 O O . GLN A 1 196 ? 33.396 3.136 -37.719 1.00 97.75 196 GLN A O 1
ATOM 1595 N N . GLN A 1 197 ? 31.414 2.123 -37.498 1.00 97.06 197 GLN A N 1
ATOM 1596 C CA . GLN A 1 197 ? 31.387 2.201 -36.033 1.00 97.06 197 GLN A CA 1
ATOM 1597 C C . GLN A 1 197 ? 32.536 1.414 -35.387 1.00 97.06 197 GLN A C 1
ATOM 1599 O O . GLN A 1 197 ? 33.146 1.877 -34.420 1.00 97.06 197 GLN A O 1
ATOM 1604 N N . ALA A 1 198 ? 32.868 0.229 -35.908 1.00 97.12 198 ALA A N 1
ATOM 1605 C CA . ALA A 1 198 ? 33.994 -0.559 -35.416 1.00 97.12 198 ALA A CA 1
ATOM 1606 C C . ALA A 1 198 ? 35.338 0.150 -35.659 1.00 97.12 198 ALA A C 1
ATOM 1608 O O . ALA A 1 198 ? 36.195 0.170 -34.767 1.00 97.12 198 ALA A O 1
ATOM 1609 N N . GLU A 1 199 ? 35.513 0.773 -36.826 1.00 97.06 199 GLU A N 1
ATOM 1610 C CA . GLU A 1 199 ? 36.688 1.583 -37.160 1.00 97.06 199 GLU A CA 1
ATOM 1611 C C . GLU A 1 199 ? 36.787 2.839 -36.280 1.00 97.06 199 GLU A C 1
ATOM 1613 O O . GLU A 1 199 ? 37.855 3.115 -35.724 1.00 97.06 199 GLU A O 1
ATOM 1618 N N . GLN A 1 200 ? 35.676 3.548 -36.053 1.00 97.62 200 GLN A N 1
ATOM 1619 C CA . GLN A 1 200 ? 35.616 4.691 -35.135 1.00 97.62 200 GLN A CA 1
ATOM 1620 C C . GLN A 1 200 ? 35.975 4.280 -33.706 1.00 97.62 200 GLN A C 1
ATOM 1622 O O . GLN A 1 200 ? 36.870 4.867 -33.100 1.00 97.62 200 GLN A O 1
ATOM 1627 N N . LYS A 1 201 ? 35.377 3.202 -33.192 1.00 97.81 201 LYS A N 1
ATOM 1628 C CA . LYS A 1 201 ? 35.682 2.676 -31.855 1.00 97.81 201 LYS A CA 1
ATOM 1629 C C . LYS A 1 201 ? 37.143 2.239 -31.730 1.00 97.81 201 LYS A C 1
ATOM 1631 O O . LYS A 1 201 ? 37.752 2.390 -30.669 1.00 97.81 201 LYS A O 1
ATOM 1636 N N . LYS A 1 202 ? 37.740 1.706 -32.802 1.00 97.94 202 LYS A N 1
ATOM 1637 C CA . LYS A 1 202 ? 39.177 1.399 -32.859 1.00 97.94 202 LYS A CA 1
ATOM 1638 C C . LYS A 1 202 ? 40.011 2.679 -32.774 1.00 97.94 202 LYS A C 1
ATOM 1640 O O . LYS A 1 202 ? 40.964 2.721 -31.998 1.00 97.94 202 LYS A O 1
ATOM 1645 N N . ARG A 1 203 ? 39.632 3.727 -33.509 1.00 97.44 203 ARG A N 1
ATOM 1646 C CA . ARG A 1 203 ? 40.291 5.038 -33.469 1.00 97.44 203 ARG A CA 1
ATOM 1647 C C . ARG A 1 203 ? 40.188 5.691 -32.091 1.00 97.44 203 ARG A C 1
ATOM 1649 O O . ARG A 1 203 ? 41.196 6.167 -31.583 1.00 97.44 203 ARG A O 1
ATOM 1656 N N . GLU A 1 204 ? 39.025 5.649 -31.450 1.00 97.31 204 GLU A N 1
ATOM 1657 C CA . GLU A 1 204 ? 38.826 6.163 -30.088 1.00 97.31 204 GLU A CA 1
ATOM 1658 C C . GLU A 1 204 ? 39.686 5.428 -29.063 1.00 97.31 204 GLU A C 1
ATOM 1660 O O . GLU A 1 204 ? 40.312 6.057 -28.214 1.00 97.31 204 GLU A O 1
ATOM 1665 N N . ARG A 1 205 ? 39.768 4.094 -29.156 1.00 97.50 205 ARG A N 1
ATOM 1666 C CA . ARG A 1 205 ? 40.647 3.296 -28.289 1.00 97.50 205 ARG A CA 1
ATOM 1667 C C . ARG A 1 205 ? 42.113 3.684 -28.465 1.00 97.50 205 ARG A C 1
ATOM 1669 O O . ARG A 1 205 ? 42.819 3.801 -27.469 1.00 97.50 205 ARG A O 1
ATOM 1676 N N . LEU A 1 206 ? 42.555 3.913 -29.703 1.00 96.38 206 LEU A N 1
ATOM 1677 C CA . LEU A 1 206 ? 43.915 4.375 -29.994 1.00 96.38 206 LEU A CA 1
ATOM 1678 C C . LEU A 1 206 ? 44.167 5.783 -29.448 1.00 96.38 206 LEU A C 1
ATOM 1680 O O . LEU A 1 206 ? 45.179 6.002 -28.791 1.00 96.38 206 LEU A O 1
ATOM 1684 N N . MET A 1 207 ? 43.233 6.712 -29.655 1.00 96.62 207 MET A N 1
ATOM 1685 C CA . MET A 1 207 ? 43.319 8.077 -29.128 1.00 96.62 207 MET A CA 1
ATOM 1686 C C . MET A 1 207 ? 43.348 8.091 -27.599 1.00 96.62 207 MET A C 1
ATOM 1688 O O . MET A 1 207 ? 44.177 8.775 -27.007 1.00 96.62 207 MET A O 1
ATOM 1692 N N . LYS A 1 208 ? 42.492 7.295 -26.950 1.00 97.50 208 LYS A N 1
ATOM 1693 C CA . LYS A 1 208 ? 42.465 7.160 -25.492 1.00 97.50 208 LYS A CA 1
ATOM 1694 C C . LYS A 1 208 ? 43.770 6.569 -24.961 1.00 97.50 208 LYS A C 1
ATOM 1696 O O . LYS A 1 208 ? 44.323 7.103 -24.008 1.00 97.50 208 LYS A O 1
ATOM 1701 N N . ALA A 1 209 ? 44.289 5.520 -25.599 1.00 95.75 209 ALA A N 1
ATOM 1702 C CA . ALA A 1 209 ? 45.574 4.933 -25.227 1.00 95.75 209 ALA A CA 1
ATOM 1703 C C . ALA A 1 209 ? 46.736 5.925 -25.415 1.00 95.75 209 ALA A C 1
ATOM 1705 O O . ALA A 1 209 ? 47.609 6.018 -24.556 1.00 95.75 209 ALA A O 1
ATOM 1706 N N . ALA A 1 210 ? 46.739 6.702 -26.503 1.00 95.88 210 ALA A N 1
ATOM 1707 C CA . ALA A 1 210 ? 47.733 7.748 -26.738 1.00 95.88 210 ALA A CA 1
ATOM 1708 C C . ALA A 1 210 ? 47.649 8.867 -25.687 1.00 95.88 210 ALA A C 1
ATOM 1710 O O . ALA A 1 210 ? 48.673 9.316 -25.175 1.00 95.88 210 A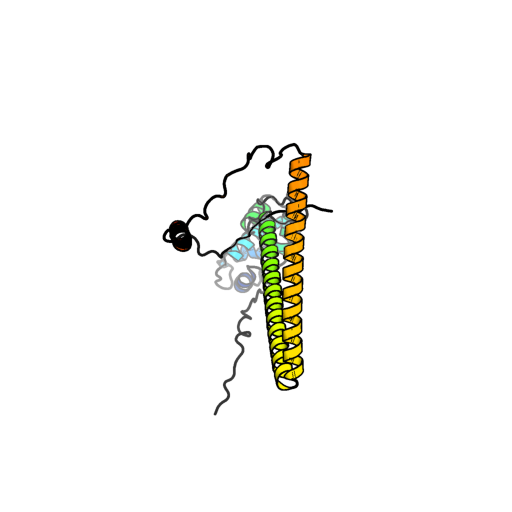LA A O 1
ATOM 1711 N N . TRP A 1 211 ? 46.434 9.278 -25.318 1.00 96.56 211 TRP A N 1
ATOM 1712 C CA . TRP A 1 211 ? 46.210 10.265 -24.265 1.00 96.56 211 TRP A CA 1
ATOM 1713 C C . TRP A 1 211 ? 46.675 9.761 -22.893 1.00 96.56 211 TRP A C 1
ATOM 1715 O O . TRP A 1 211 ? 47.340 10.494 -22.166 1.00 96.56 211 TRP A O 1
ATOM 1725 N N . GLU A 1 212 ? 46.405 8.495 -22.558 1.00 94.50 212 GLU A N 1
ATOM 1726 C CA . GLU A 1 212 ? 46.899 7.874 -21.322 1.00 94.50 212 GLU A CA 1
ATOM 1727 C C . GLU A 1 212 ? 48.431 7.793 -21.283 1.00 94.50 212 GLU A C 1
ATOM 1729 O O . GLU A 1 212 ? 49.021 8.081 -20.242 1.00 94.50 212 GLU A O 1
ATOM 1734 N N . ARG A 1 213 ? 49.089 7.473 -22.407 1.00 91.56 213 ARG A N 1
ATOM 1735 C CA . ARG A 1 213 ? 50.559 7.518 -22.512 1.00 91.56 213 ARG A CA 1
ATOM 1736 C C . ARG A 1 213 ? 51.098 8.925 -22.274 1.00 91.56 213 ARG A C 1
ATOM 1738 O O . ARG A 1 213 ? 51.991 9.094 -21.453 1.00 91.56 213 ARG A O 1
ATOM 1745 N N . LYS A 1 214 ? 50.511 9.937 -22.923 1.00 94.44 214 LYS A N 1
ATOM 1746 C CA . LYS A 1 214 ? 50.900 11.342 -22.730 1.00 94.44 214 LYS A CA 1
ATOM 1747 C C . LYS A 1 214 ? 50.764 11.767 -21.267 1.00 94.44 214 LYS A C 1
ATOM 1749 O O . LYS A 1 214 ? 51.675 12.380 -20.725 1.00 94.44 214 LYS A O 1
ATOM 1754 N N . LYS A 1 215 ? 49.657 11.390 -20.623 1.00 96.50 215 LYS A N 1
ATOM 1755 C CA . LYS A 1 215 ? 49.405 11.687 -19.211 1.00 96.50 215 LYS A CA 1
ATOM 1756 C C . LYS A 1 215 ? 50.432 11.033 -18.277 1.00 96.50 215 LYS A C 1
ATOM 1758 O O . LYS A 1 215 ? 50.798 11.646 -17.282 1.00 96.50 215 LYS A O 1
ATOM 1763 N N . ARG A 1 216 ? 50.885 9.807 -18.572 1.00 91.38 216 ARG A N 1
ATOM 1764 C CA . ARG A 1 216 ? 51.946 9.137 -17.795 1.00 91.38 216 ARG A CA 1
ATOM 1765 C C . ARG A 1 216 ? 53.294 9.842 -17.933 1.00 91.38 216 ARG A C 1
ATOM 1767 O O . ARG A 1 216 ? 53.915 10.127 -16.918 1.00 91.38 216 ARG A O 1
ATOM 1774 N N . ILE A 1 217 ? 53.671 10.213 -19.160 1.00 91.44 217 ILE A N 1
ATOM 1775 C CA . ILE A 1 217 ? 54.903 10.971 -19.434 1.00 91.44 217 ILE A CA 1
ATOM 1776 C C . ILE A 1 217 ? 54.894 12.314 -18.686 1.00 91.44 217 ILE A C 1
ATOM 1778 O O . ILE A 1 217 ? 55.872 12.667 -18.038 1.00 91.44 217 ILE A O 1
ATOM 1782 N N . GLU A 1 218 ? 53.775 13.045 -18.719 1.00 93.69 218 GLU A N 1
ATOM 1783 C CA . GLU A 1 218 ? 53.625 14.325 -18.006 1.00 93.69 218 GLU A CA 1
ATOM 1784 C C . GLU A 1 218 ? 53.694 14.172 -16.475 1.00 93.69 218 GLU A C 1
ATOM 1786 O O . GLU A 1 218 ? 54.136 15.082 -15.781 1.00 93.69 218 GLU A O 1
ATOM 1791 N N . ALA A 1 219 ? 53.309 13.008 -15.945 1.00 95.00 219 ALA A N 1
ATOM 1792 C CA . ALA A 1 219 ? 53.415 12.684 -14.524 1.00 95.00 219 ALA A CA 1
ATOM 1793 C C . ALA A 1 219 ? 54.825 12.227 -14.088 1.00 95.00 219 ALA A C 1
ATOM 1795 O O . ALA A 1 219 ? 55.022 11.953 -12.907 1.00 95.00 219 ALA A O 1
ATOM 1796 N N . GLY A 1 220 ? 55.796 12.136 -15.007 1.00 91.50 220 GLY A N 1
ATOM 1797 C CA . GLY A 1 220 ? 57.166 11.694 -14.715 1.00 91.50 220 GLY A CA 1
ATOM 1798 C C . GLY A 1 220 ? 57.353 10.174 -14.618 1.00 91.50 220 GLY A C 1
ATOM 1799 O O . GLY A 1 220 ? 58.476 9.717 -14.426 1.00 91.50 220 GLY A O 1
ATOM 1800 N N . ASP A 1 221 ? 56.286 9.390 -14.797 1.00 83.69 221 ASP A N 1
ATOM 1801 C CA . ASP A 1 221 ? 56.342 7.935 -14.958 1.00 83.69 221 ASP A CA 1
ATOM 1802 C C . ASP A 1 221 ? 56.520 7.623 -16.450 1.00 83.69 221 ASP A C 1
ATOM 1804 O O . ASP A 1 221 ? 55.543 7.378 -17.164 1.00 83.69 221 ASP A O 1
ATOM 1808 N N . ASP A 1 222 ? 57.757 7.672 -16.947 1.00 80.50 222 ASP A N 1
ATOM 1809 C CA . ASP A 1 222 ? 58.075 7.256 -18.315 1.00 80.50 222 ASP A CA 1
ATOM 1810 C C . ASP A 1 222 ? 58.304 5.728 -18.361 1.00 80.50 222 ASP A C 1
ATOM 1812 O O . ASP A 1 222 ? 59.362 5.247 -17.943 1.00 80.50 222 ASP A O 1
ATOM 1816 N N . PRO A 1 223 ? 57.329 4.928 -18.845 1.00 65.69 223 PRO A N 1
ATOM 1817 C CA . PRO A 1 223 ? 57.477 3.476 -18.925 1.00 65.69 223 PRO A CA 1
ATOM 1818 C C . PRO A 1 223 ? 58.511 3.038 -19.977 1.00 65.69 223 PRO A C 1
ATOM 1820 O O . PRO A 1 223 ? 58.986 1.902 -19.922 1.00 65.69 223 PRO A O 1
ATOM 1823 N N . ASP A 1 224 ? 58.864 3.916 -20.920 1.00 68.62 224 ASP A N 1
ATOM 1824 C CA . ASP A 1 224 ? 59.812 3.624 -21.992 1.00 68.62 224 ASP A CA 1
ATOM 1825 C C . ASP A 1 224 ? 61.250 4.033 -21.597 1.00 68.62 224 ASP A C 1
ATOM 1827 O O . ASP A 1 224 ? 62.209 3.435 -22.081 1.00 68.62 224 ASP A O 1
ATOM 1831 N N . ALA A 1 225 ? 61.434 4.941 -20.627 1.00 66.94 225 ALA A N 1
ATOM 1832 C CA . ALA A 1 225 ? 62.761 5.334 -20.124 1.00 66.94 225 ALA A CA 1
ATOM 1833 C C . ALA A 1 225 ? 63.500 4.236 -19.328 1.00 66.94 225 ALA A C 1
ATOM 1835 O O . ALA A 1 225 ? 64.719 4.309 -19.171 1.00 66.94 225 ALA A O 1
ATOM 1836 N N . GLN A 1 226 ? 62.796 3.210 -18.833 1.00 57.28 226 GLN A N 1
ATOM 1837 C CA . GLN A 1 226 ? 63.396 2.094 -18.079 1.00 57.28 226 GLN A CA 1
ATOM 1838 C C . GLN A 1 226 ? 63.503 0.778 -18.864 1.00 57.28 226 GLN A C 1
ATOM 1840 O O . GLN A 1 226 ? 64.101 -0.178 -18.366 1.00 57.28 226 GLN A O 1
ATOM 1845 N N . SER A 1 227 ? 62.991 0.713 -20.098 1.00 56.69 227 SER A N 1
ATOM 1846 C CA . SER A 1 227 ? 63.142 -0.462 -20.961 1.00 56.69 227 SER A CA 1
ATOM 1847 C C . SER A 1 227 ? 64.206 -0.208 -22.032 1.00 56.69 227 SER A C 1
ATOM 1849 O O . SER A 1 227 ? 63.935 0.258 -23.133 1.00 56.69 227 SER A O 1
ATOM 1851 N N . GLY A 1 228 ? 65.461 -0.540 -21.710 1.00 60.34 228 GLY A N 1
ATOM 1852 C CA . GLY A 1 228 ? 66.516 -0.655 -22.723 1.00 60.34 228 GLY A CA 1
ATOM 1853 C C . GLY A 1 228 ? 66.093 -1.591 -23.872 1.00 60.34 228 GLY A C 1
ATOM 1854 O O . GLY A 1 228 ? 65.184 -2.410 -23.682 1.00 60.34 228 GLY A O 1
ATOM 1855 N N . PRO A 1 229 ? 66.726 -1.492 -25.061 1.00 59.66 229 PRO A N 1
ATOM 1856 C CA . PRO A 1 229 ? 66.338 -2.218 -26.271 1.00 59.66 229 PRO A CA 1
ATOM 1857 C C . PRO A 1 229 ? 66.257 -3.715 -25.984 1.00 59.66 229 PRO A C 1
ATOM 1859 O O . PRO A 1 229 ? 67.258 -4.426 -25.921 1.00 59.66 229 PRO A O 1
ATOM 1862 N N . SER A 1 230 ? 65.038 -4.188 -25.756 1.00 58.28 230 SER A N 1
ATOM 1863 C CA . SER A 1 230 ? 64.796 -5.589 -25.476 1.00 58.28 230 SER A CA 1
ATOM 1864 C C . SER A 1 230 ? 64.887 -6.333 -26.810 1.00 58.28 230 SER A C 1
ATOM 1866 O O . SER A 1 230 ? 64.249 -5.909 -27.778 1.00 58.28 230 SER A O 1
ATOM 1868 N N . PRO A 1 231 ? 65.690 -7.408 -26.909 1.00 59.62 231 PRO A N 1
ATOM 1869 C CA . PRO A 1 231 ? 65.824 -8.173 -28.144 1.00 59.62 231 PRO A CA 1
ATOM 1870 C C . PRO A 1 231 ? 64.452 -8.698 -28.595 1.00 59.62 231 PRO A C 1
ATOM 1872 O O . PRO A 1 231 ? 63.588 -8.920 -27.741 1.00 59.62 231 PRO A O 1
ATOM 1875 N N . PRO A 1 232 ? 64.231 -8.909 -29.910 1.00 58.03 232 PRO A N 1
ATOM 1876 C CA . PRO A 1 232 ? 62.953 -9.372 -30.442 1.00 58.03 232 PRO A CA 1
ATOM 1877 C C . PRO A 1 232 ? 62.568 -10.679 -29.749 1.00 58.03 232 PRO A C 1
ATOM 1879 O O . PRO A 1 232 ? 63.137 -11.741 -30.011 1.00 58.03 232 PRO A O 1
ATOM 1882 N N . SER A 1 233 ? 61.629 -10.596 -28.809 1.00 56.88 233 SER A N 1
ATOM 1883 C CA . SER A 1 233 ? 61.166 -11.755 -28.068 1.00 56.88 233 SER A CA 1
ATOM 1884 C C . SER A 1 233 ? 60.399 -12.640 -29.044 1.00 56.88 233 SER A C 1
ATOM 1886 O O . SER A 1 233 ? 59.338 -12.288 -29.560 1.00 56.88 233 SER A O 1
ATOM 1888 N N . ARG A 1 234 ? 60.998 -13.793 -29.366 1.00 57.50 234 ARG A N 1
ATOM 1889 C CA . ARG A 1 234 ? 60.349 -14.882 -30.099 1.00 57.50 234 ARG A CA 1
ATOM 1890 C C . ARG A 1 234 ? 58.969 -15.107 -29.490 1.00 57.50 234 ARG A C 1
ATOM 1892 O O . ARG A 1 234 ? 58.860 -15.375 -28.294 1.00 57.50 234 ARG A O 1
ATOM 1899 N N . SER A 1 235 ? 57.939 -14.997 -30.327 1.00 52.44 235 SER A N 1
ATOM 1900 C CA . SER A 1 235 ? 56.549 -15.247 -29.961 1.00 52.44 235 SER A CA 1
ATOM 1901 C C . SER A 1 235 ? 56.452 -16.540 -29.142 1.00 52.44 235 SER A C 1
ATOM 1903 O O . SER A 1 235 ? 56.867 -17.591 -29.646 1.00 52.44 235 SER A O 1
ATOM 1905 N N . PRO A 1 236 ? 55.941 -16.504 -27.901 1.00 53.00 236 PRO A N 1
ATOM 1906 C CA . PRO A 1 236 ? 55.808 -17.708 -27.105 1.00 53.00 236 PRO A CA 1
ATOM 1907 C C . PRO A 1 236 ? 54.823 -18.634 -27.813 1.00 53.00 236 PRO A C 1
ATOM 1909 O O . PRO A 1 236 ? 53.653 -18.297 -28.005 1.00 53.00 236 PRO A O 1
ATOM 1912 N N . ASN A 1 237 ? 55.332 -19.792 -28.233 1.00 55.03 237 ASN A N 1
ATOM 1913 C CA . ASN A 1 237 ? 54.538 -20.874 -28.784 1.00 55.03 237 ASN A CA 1
ATOM 1914 C C . ASN A 1 237 ? 53.529 -21.265 -27.699 1.00 55.03 237 ASN A C 1
ATOM 1916 O O . ASN A 1 237 ? 53.894 -21.768 -26.634 1.00 55.03 237 ASN A O 1
ATOM 1920 N N . LYS A 1 238 ? 52.271 -20.886 -27.923 1.00 53.09 238 LYS A N 1
ATOM 1921 C CA . LYS A 1 238 ? 51.193 -20.923 -26.940 1.00 53.09 238 LYS A CA 1
ATOM 1922 C C . LYS A 1 238 ? 50.776 -22.382 -26.771 1.00 53.09 238 LYS A C 1
ATOM 1924 O O . LYS A 1 238 ? 49.852 -22.846 -27.428 1.00 53.09 238 LYS A O 1
ATOM 1929 N N . THR A 1 239 ? 51.486 -23.124 -25.925 1.00 51.34 239 THR A N 1
ATOM 1930 C CA . THR A 1 239 ? 51.021 -24.431 -25.467 1.00 51.34 239 THR A CA 1
ATOM 1931 C C . THR A 1 239 ? 49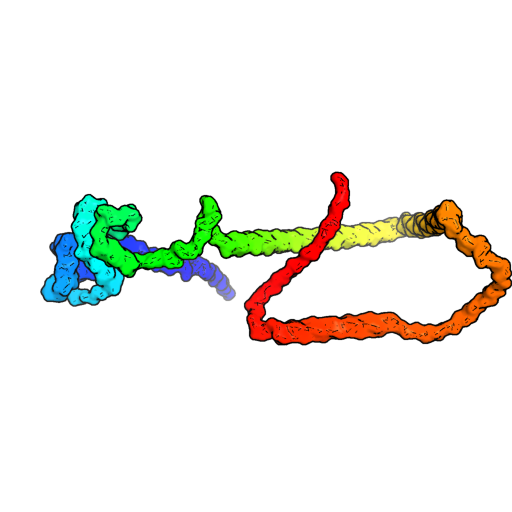.677 -24.210 -24.782 1.00 51.34 239 THR A C 1
ATOM 1933 O O . THR A 1 239 ? 49.552 -23.435 -23.830 1.00 51.34 239 THR A O 1
ATOM 1936 N N . SER A 1 240 ? 48.637 -24.821 -25.342 1.00 54.25 240 SER A N 1
ATOM 1937 C CA . SER A 1 240 ? 47.281 -24.824 -24.814 1.00 54.25 240 SER A CA 1
ATOM 1938 C C . SER A 1 240 ? 47.289 -25.518 -23.453 1.00 54.25 240 SER A C 1
ATOM 1940 O O . SER A 1 240 ? 47.040 -26.718 -23.353 1.00 54.25 240 SER A O 1
ATOM 1942 N N . LYS A 1 241 ? 47.621 -24.777 -22.389 1.00 49.88 241 LYS A N 1
ATOM 1943 C CA . LYS A 1 241 ? 47.319 -25.196 -21.023 1.00 49.88 241 LYS A CA 1
ATOM 1944 C C . LYS A 1 241 ? 45.826 -25.473 -20.992 1.00 49.88 241 LYS A C 1
ATOM 1946 O O . LYS A 1 241 ? 45.036 -24.568 -21.261 1.00 49.88 241 LYS A O 1
ATOM 1951 N N . ALA A 1 242 ? 45.494 -26.738 -20.739 1.00 54.84 242 ALA A N 1
ATOM 1952 C CA . ALA A 1 242 ? 44.147 -27.232 -20.538 1.00 54.84 242 ALA A CA 1
ATOM 1953 C C . ALA A 1 242 ? 43.370 -26.192 -19.731 1.00 54.84 242 ALA A C 1
ATOM 1955 O O . ALA A 1 242 ? 43.713 -25.896 -18.585 1.00 54.84 242 ALA A O 1
ATOM 1956 N N . GLY A 1 243 ? 42.400 -25.563 -20.395 1.00 54.31 243 GLY A N 1
ATOM 1957 C CA . GLY A 1 243 ? 41.513 -24.599 -19.783 1.00 54.31 243 GLY A CA 1
ATOM 1958 C C . GLY A 1 243 ? 40.713 -25.334 -18.728 1.00 54.31 243 GLY A C 1
ATOM 1959 O O . GLY A 1 243 ? 39.680 -25.920 -19.037 1.00 54.31 243 GLY A O 1
ATOM 1960 N N . GLY A 1 244 ? 41.218 -25.321 -17.494 1.00 60.78 244 GLY A N 1
ATOM 1961 C CA . GLY A 1 244 ? 40.422 -25.568 -16.307 1.00 60.78 244 GLY A CA 1
ATOM 1962 C C . GLY A 1 244 ? 39.271 -24.584 -16.376 1.00 60.78 244 GLY A C 1
ATOM 1963 O O . GLY A 1 244 ? 39.448 -23.388 -16.152 1.00 60.78 244 GLY A O 1
ATOM 1964 N N . SER A 1 245 ? 38.139 -25.090 -16.855 1.00 63.47 245 SER A N 1
ATOM 1965 C CA . SER A 1 245 ? 36.949 -24.324 -17.156 1.00 63.47 245 SER A CA 1
ATOM 1966 C C . SER A 1 245 ? 36.561 -23.568 -15.897 1.00 63.47 245 SER A C 1
ATOM 1968 O O . SER A 1 245 ? 36.107 -24.166 -14.927 1.00 63.47 245 SER A O 1
ATOM 1970 N N . TRP A 1 246 ? 36.760 -22.253 -15.896 1.00 72.94 246 TRP A N 1
ATOM 1971 C CA . TRP A 1 246 ? 36.318 -21.378 -14.811 1.00 72.94 246 TRP A CA 1
ATOM 1972 C C . TRP A 1 246 ? 34.813 -21.540 -14.534 1.00 72.94 246 TRP A C 1
ATOM 1974 O O . TRP A 1 246 ? 34.366 -21.323 -13.411 1.00 72.94 246 TRP A O 1
ATOM 1984 N N . TYR A 1 247 ? 34.047 -22.023 -15.524 1.00 76.31 247 TYR A N 1
ATOM 1985 C CA . TYR A 1 247 ? 32.656 -22.428 -15.356 1.00 76.31 247 TYR A CA 1
ATOM 1986 C C . TYR A 1 247 ? 32.488 -23.570 -14.351 1.00 76.31 247 TYR A C 1
ATOM 1988 O O . TYR A 1 247 ? 31.488 -23.585 -13.649 1.00 76.31 247 TYR A O 1
ATOM 1996 N N . SER A 1 248 ? 33.454 -24.483 -14.218 1.00 75.56 248 SER A N 1
ATOM 1997 C CA . SER A 1 248 ? 33.421 -25.543 -13.203 1.00 75.56 248 SER A CA 1
ATOM 1998 C C . SER A 1 248 ? 33.557 -24.971 -11.792 1.00 75.56 248 SER A C 1
ATOM 2000 O O . SER A 1 248 ? 32.862 -25.412 -10.880 1.00 75.56 248 SER A O 1
ATOM 2002 N N . THR A 1 249 ? 34.406 -23.958 -11.606 1.00 79.69 249 THR A N 1
ATOM 2003 C CA . THR A 1 249 ? 34.583 -23.287 -10.310 1.00 79.69 249 THR A CA 1
ATOM 2004 C C . THR A 1 249 ? 33.368 -22.425 -9.960 1.00 79.69 249 THR A C 1
ATOM 2006 O O . THR A 1 249 ? 32.909 -22.428 -8.820 1.00 79.69 249 THR A O 1
ATOM 2009 N N . VAL A 1 250 ? 32.801 -21.728 -10.951 1.00 87.50 250 VAL A N 1
ATOM 2010 C CA . VAL A 1 250 ? 31.576 -20.931 -10.781 1.00 87.50 250 VAL A CA 1
ATOM 2011 C C . VAL A 1 250 ? 30.363 -21.833 -10.518 1.00 87.50 250 VAL A C 1
ATOM 2013 O O . VAL A 1 250 ? 29.571 -21.533 -9.629 1.00 87.50 250 VAL A O 1
ATOM 2016 N N . ALA A 1 251 ? 30.241 -22.968 -11.211 1.00 87.62 251 ALA A N 1
ATOM 2017 C CA . ALA A 1 251 ? 29.169 -23.936 -10.981 1.00 87.62 251 ALA A CA 1
ATOM 2018 C C . ALA A 1 251 ? 29.245 -24.559 -9.578 1.00 87.62 251 ALA A C 1
ATOM 2020 O O . ALA A 1 251 ? 28.223 -24.652 -8.900 1.00 87.62 251 ALA A O 1
ATOM 2021 N N . ALA A 1 252 ? 30.445 -24.912 -9.104 1.00 88.44 252 ALA A N 1
ATOM 2022 C CA . ALA A 1 252 ? 30.636 -25.429 -7.749 1.00 88.44 252 ALA A CA 1
ATOM 2023 C C . ALA A 1 252 ? 30.226 -24.408 -6.671 1.00 88.44 252 ALA A C 1
ATOM 2025 O O . ALA A 1 252 ? 29.569 -24.770 -5.696 1.00 88.44 252 ALA A O 1
ATOM 2026 N N . LEU A 1 253 ? 30.538 -23.121 -6.867 1.00 91.12 253 LEU A N 1
ATOM 2027 C CA . LEU A 1 253 ? 30.120 -22.057 -5.947 1.00 91.12 253 LEU A CA 1
ATOM 2028 C C . LEU A 1 253 ? 28.599 -21.853 -5.930 1.00 91.12 253 LEU A C 1
ATOM 2030 O O . LEU A 1 253 ? 28.028 -21.680 -4.856 1.00 91.12 253 LEU A O 1
ATOM 2034 N N . ILE A 1 254 ? 27.930 -21.915 -7.085 1.00 92.44 254 ILE A N 1
ATOM 2035 C CA . ILE A 1 254 ? 26.464 -21.790 -7.160 1.00 92.44 254 ILE A CA 1
ATOM 2036 C C . ILE A 1 254 ? 25.780 -22.945 -6.417 1.00 92.44 254 ILE A C 1
ATOM 2038 O O . ILE A 1 254 ? 24.829 -22.711 -5.671 1.00 92.44 254 ILE A O 1
ATOM 2042 N N . ILE A 1 255 ? 26.288 -24.173 -6.562 1.00 93.31 255 ILE A N 1
ATOM 2043 C CA . ILE A 1 255 ? 25.752 -25.346 -5.858 1.00 93.31 255 ILE A CA 1
ATOM 2044 C C . ILE A 1 255 ? 25.920 -25.195 -4.339 1.00 93.31 255 ILE A C 1
ATOM 2046 O O . ILE A 1 255 ? 24.973 -25.444 -3.596 1.00 93.31 255 ILE A O 1
ATOM 2050 N N . LEU A 1 256 ? 27.079 -24.724 -3.865 1.00 92.56 256 LEU A N 1
ATOM 2051 C CA . LEU A 1 256 ? 27.305 -24.493 -2.433 1.00 92.56 256 LEU A CA 1
ATOM 2052 C C . LEU A 1 256 ? 26.373 -23.416 -1.854 1.00 92.56 256 LEU A C 1
ATOM 2054 O O . LEU A 1 256 ? 25.852 -23.591 -0.754 1.00 92.56 256 LEU A O 1
ATOM 2058 N N . VAL A 1 257 ? 26.105 -22.339 -2.600 1.00 91.75 257 VAL A N 1
ATOM 2059 C CA . VAL A 1 257 ? 25.144 -21.300 -2.186 1.00 91.75 257 VAL A CA 1
ATOM 2060 C C . VAL A 1 257 ? 23.717 -21.851 -2.143 1.00 91.75 257 VAL A C 1
ATOM 2062 O O . VAL A 1 257 ? 22.985 -21.561 -1.199 1.00 91.75 257 VAL A O 1
ATOM 2065 N N . ALA A 1 258 ? 23.327 -22.678 -3.116 1.00 90.75 258 ALA A N 1
ATOM 2066 C CA . ALA A 1 258 ? 22.006 -23.302 -3.137 1.00 90.75 258 ALA A CA 1
ATOM 2067 C C . ALA A 1 258 ? 21.806 -24.264 -1.952 1.00 90.75 258 ALA A C 1
ATOM 2069 O O . ALA A 1 258 ? 20.781 -24.191 -1.276 1.00 90.75 258 ALA A O 1
ATOM 2070 N N . ILE A 1 259 ? 22.799 -25.106 -1.643 1.00 91.19 259 ILE A N 1
ATOM 2071 C CA . ILE A 1 259 ? 22.749 -26.013 -0.484 1.00 91.19 259 ILE A CA 1
ATOM 2072 C C . ILE A 1 259 ? 22.698 -25.213 0.824 1.00 91.19 259 ILE A C 1
ATOM 2074 O O . ILE A 1 259 ? 21.902 -25.535 1.704 1.00 91.19 259 ILE A O 1
ATOM 2078 N N . GLY A 1 260 ? 23.485 -24.138 0.939 1.00 89.69 260 GLY A N 1
ATOM 2079 C CA . GLY A 1 260 ? 23.454 -23.249 2.102 1.00 89.69 260 GLY A CA 1
ATOM 2080 C C . GLY A 1 260 ? 22.095 -22.570 2.300 1.00 89.69 260 GLY A C 1
ATOM 2081 O O . GLY A 1 260 ? 21.594 -22.524 3.420 1.00 89.69 260 GLY A O 1
ATOM 2082 N N . ALA A 1 261 ? 21.461 -22.103 1.222 1.00 84.44 261 ALA A N 1
ATOM 2083 C CA . ALA A 1 261 ? 20.140 -21.476 1.277 1.00 84.44 261 ALA A CA 1
ATOM 2084 C C . ALA A 1 261 ? 19.035 -22.470 1.670 1.00 84.44 261 ALA A C 1
ATOM 2086 O O . ALA A 1 261 ? 18.178 -22.137 2.486 1.00 84.44 261 ALA A O 1
ATOM 2087 N N . VAL A 1 262 ? 19.078 -23.699 1.142 1.00 86.06 262 VAL A N 1
ATOM 2088 C CA . VAL A 1 262 ? 18.126 -24.758 1.513 1.00 86.06 262 VAL A CA 1
ATOM 2089 C C . VAL A 1 262 ? 18.342 -25.198 2.962 1.00 86.06 262 VAL A C 1
ATOM 2091 O O . VAL A 1 262 ? 17.378 -25.296 3.713 1.00 86.06 262 VAL A O 1
ATOM 2094 N N . GLY A 1 263 ? 19.593 -25.389 3.394 1.00 86.38 263 GLY A N 1
ATOM 2095 C CA . GLY A 1 263 ? 19.911 -25.720 4.785 1.00 86.38 263 GLY A CA 1
ATOM 2096 C C . GLY A 1 263 ? 19.466 -24.630 5.761 1.00 86.38 263 GLY A C 1
ATOM 2097 O O . GLY A 1 263 ? 18.862 -24.931 6.788 1.00 86.38 263 GLY A O 1
ATOM 2098 N N . TYR A 1 264 ? 19.678 -23.359 5.410 1.00 81.44 264 TYR A N 1
ATOM 2099 C CA . TYR A 1 264 ? 19.210 -22.225 6.204 1.00 81.44 264 TYR A CA 1
ATOM 2100 C C . TYR A 1 264 ? 17.679 -22.171 6.277 1.00 81.44 264 TYR A C 1
ATOM 2102 O O . TYR A 1 264 ? 17.130 -21.989 7.361 1.00 81.44 264 TYR A O 1
ATOM 2110 N N . ALA A 1 265 ? 16.982 -22.399 5.160 1.00 76.81 265 ALA A N 1
ATOM 2111 C CA . ALA A 1 265 ? 15.522 -22.449 5.126 1.00 76.81 265 ALA A CA 1
ATOM 2112 C C . ALA A 1 265 ? 14.950 -23.622 5.940 1.00 76.81 265 ALA A C 1
ATOM 2114 O O . ALA A 1 265 ? 13.923 -23.459 6.583 1.00 76.81 265 ALA A O 1
ATOM 2115 N N . VAL A 1 266 ? 15.615 -24.781 5.974 1.00 80.31 266 VAL A N 1
ATOM 2116 C CA . VAL A 1 266 ? 15.181 -25.924 6.798 1.00 80.31 266 VAL A CA 1
ATOM 2117 C C . VAL A 1 266 ? 15.418 -25.659 8.287 1.00 80.31 266 VAL A C 1
ATOM 2119 O O . VAL A 1 266 ? 14.538 -25.929 9.097 1.00 80.31 266 VAL A O 1
ATOM 2122 N N . VAL A 1 267 ? 16.563 -25.076 8.658 1.00 79.94 267 VAL A N 1
ATOM 2123 C CA . VAL A 1 267 ? 16.886 -24.756 10.063 1.00 79.94 267 VAL A CA 1
ATOM 2124 C C . VAL A 1 267 ? 16.014 -23.624 10.613 1.00 79.94 267 VAL A C 1
ATOM 2126 O O . VAL A 1 267 ? 15.705 -23.608 11.800 1.00 79.94 267 VAL A O 1
ATOM 2129 N N . THR A 1 268 ? 15.580 -22.692 9.765 1.00 74.56 268 THR A N 1
ATOM 2130 C CA . THR A 1 268 ? 14.734 -21.557 10.174 1.00 74.56 268 THR A CA 1
ATOM 2131 C C . THR A 1 268 ? 13.238 -21.766 9.894 1.00 74.56 268 THR A C 1
ATOM 2133 O O . THR A 1 268 ? 12.422 -20.932 10.281 1.00 74.56 268 THR A O 1
ATOM 2136 N N . GLY A 1 269 ? 12.852 -22.876 9.252 1.00 51.59 269 GLY A N 1
ATOM 2137 C CA . GLY A 1 269 ? 11.564 -23.014 8.561 1.00 51.59 269 GLY A CA 1
ATOM 2138 C C . GLY A 1 269 ? 10.554 -24.021 9.109 1.00 51.59 269 GLY A C 1
ATOM 2139 O O . GLY A 1 269 ? 9.642 -24.380 8.372 1.00 51.59 269 GLY A O 1
ATOM 2140 N N . THR A 1 270 ? 10.632 -24.463 10.367 1.00 50.78 270 THR A N 1
ATOM 2141 C CA . THR A 1 270 ? 9.519 -25.217 10.998 1.00 50.78 270 THR A CA 1
ATOM 2142 C C . THR A 1 270 ? 8.629 -24.362 11.902 1.00 50.78 270 THR A C 1
ATOM 2144 O O . THR A 1 270 ? 7.817 -24.901 12.645 1.00 50.78 270 THR A O 1
ATOM 2147 N N . GLY A 1 271 ? 8.740 -23.031 11.848 1.00 51.25 271 GLY A N 1
ATOM 2148 C CA . GLY A 1 271 ? 8.126 -22.167 12.859 1.00 51.25 271 GLY A CA 1
ATOM 2149 C C . GLY A 1 271 ? 7.455 -20.891 12.372 1.00 51.25 271 GLY A C 1
ATOM 2150 O O . GLY A 1 271 ? 7.382 -19.960 13.161 1.00 51.25 271 GLY A O 1
ATOM 2151 N N . LYS A 1 272 ? 6.997 -20.789 11.117 1.00 47.69 272 LYS A N 1
ATOM 2152 C CA . LYS A 1 272 ? 5.965 -19.806 10.724 1.00 47.69 272 LYS A CA 1
ATOM 2153 C C . LYS A 1 272 ? 5.583 -19.971 9.259 1.00 47.69 272 LYS A C 1
ATOM 2155 O O . LYS A 1 272 ? 6.328 -19.594 8.359 1.00 47.69 272 LYS A O 1
ATOM 2160 N N . ALA A 1 273 ? 4.374 -20.470 9.024 1.00 52.66 273 ALA A N 1
ATOM 2161 C CA . ALA A 1 273 ? 3.635 -20.132 7.820 1.00 52.66 273 ALA A CA 1
ATOM 2162 C C . ALA A 1 273 ? 3.272 -18.642 7.921 1.00 52.66 273 ALA A C 1
ATOM 2164 O O . ALA A 1 273 ? 2.243 -18.280 8.480 1.00 52.66 273 ALA A O 1
ATOM 2165 N N . ALA A 1 274 ? 4.163 -17.764 7.469 1.00 44.94 274 ALA A N 1
ATOM 2166 C CA . ALA A 1 274 ? 3.881 -16.341 7.371 1.00 44.94 274 ALA A CA 1
ATOM 2167 C C . ALA A 1 274 ? 4.592 -15.769 6.147 1.00 44.94 274 ALA A C 1
ATOM 2169 O O . ALA A 1 274 ? 5.789 -15.962 5.946 1.00 44.94 274 ALA A O 1
ATOM 2170 N N . GLY A 1 275 ? 3.775 -15.125 5.316 1.00 48.22 275 GLY A N 1
ATOM 2171 C CA . GLY A 1 275 ? 4.081 -14.587 4.003 1.00 48.22 275 GLY A CA 1
ATOM 2172 C C . GLY A 1 275 ? 5.437 -13.905 3.902 1.00 48.22 275 GLY A C 1
ATOM 2173 O O . GLY A 1 275 ? 5.764 -12.999 4.661 1.00 48.22 275 GLY A O 1
ATOM 2174 N N . SER A 1 276 ? 6.177 -14.341 2.884 1.00 41.22 276 SER A N 1
ATOM 2175 C CA . SER A 1 276 ? 7.376 -13.709 2.349 1.00 41.22 276 SER A CA 1
ATOM 2176 C C . SER A 1 276 ? 7.210 -12.192 2.255 1.00 41.22 276 SER A C 1
ATOM 2178 O O . SER A 1 276 ? 6.527 -11.675 1.369 1.00 41.22 276 SER A O 1
ATOM 2180 N N . GLY A 1 277 ? 7.887 -11.499 3.164 1.00 49.41 277 GLY A N 1
ATOM 2181 C CA . GLY A 1 277 ? 8.237 -10.096 3.040 1.00 49.41 277 GLY A CA 1
ATOM 2182 C C . GLY A 1 277 ? 9.492 -9.879 2.190 1.00 49.41 277 GLY A C 1
ATOM 2183 O O . GLY A 1 277 ? 9.999 -10.785 1.528 1.00 49.41 277 GLY A O 1
ATOM 2184 N N . GLY A 1 278 ? 10.004 -8.650 2.280 1.00 47.38 278 GLY A N 1
ATOM 2185 C CA . GLY A 1 278 ? 11.360 -8.267 1.878 1.00 47.38 278 GLY A CA 1
ATOM 2186 C C . GLY A 1 278 ? 11.445 -7.744 0.440 1.00 47.38 278 GLY A C 1
ATOM 2187 O O . GLY A 1 278 ? 11.326 -8.500 -0.508 1.00 47.38 278 GLY A O 1
ATOM 2188 N N . GLY A 1 279 ? 11.644 -6.454 0.158 1.00 52.66 279 GLY A N 1
ATOM 2189 C CA . GLY A 1 279 ? 12.378 -5.471 0.955 1.00 52.66 279 GLY A CA 1
ATOM 2190 C C . GLY A 1 279 ? 13.878 -5.593 0.679 1.00 52.66 279 GLY A C 1
ATOM 2191 O O . GLY A 1 279 ? 14.552 -6.447 1.241 1.00 52.66 279 GLY A O 1
ATOM 2192 N N . ARG A 1 280 ? 14.389 -4.727 -0.206 1.00 41.56 280 ARG A N 1
ATOM 2193 C CA . ARG A 1 280 ? 15.820 -4.431 -0.396 1.00 41.56 280 ARG A CA 1
ATOM 2194 C C . ARG A 1 280 ? 15.901 -3.042 -1.046 1.00 41.56 280 ARG A C 1
ATOM 2196 O O . ARG A 1 280 ? 15.537 -2.887 -2.202 1.00 41.56 280 ARG A O 1
ATOM 2203 N N . SER A 1 281 ? 16.055 -1.959 -0.285 1.00 43.88 281 SER A N 1
ATOM 2204 C CA . SER A 1 281 ? 17.291 -1.452 0.334 1.00 43.88 281 SER A CA 1
ATOM 2205 C C . SER A 1 281 ? 18.452 -1.328 -0.657 1.00 43.88 281 SER A C 1
ATOM 2207 O O . SER A 1 281 ? 19.046 -2.332 -1.053 1.00 43.88 281 SER A O 1
ATOM 2209 N N . GLY A 1 282 ? 18.806 -0.088 -1.025 1.00 48.38 282 GLY A N 1
ATOM 2210 C CA . GLY A 1 282 ? 20.095 0.171 -1.665 1.00 48.38 282 GLY A CA 1
ATOM 2211 C C . GLY A 1 282 ? 20.286 1.494 -2.411 1.00 48.38 282 GLY A C 1
ATOM 2212 O O . GLY A 1 282 ? 20.286 1.505 -3.631 1.00 48.38 282 GLY A O 1
ATOM 2213 N N . LYS A 1 283 ? 20.613 2.552 -1.657 1.00 48.03 283 LYS A N 1
ATOM 2214 C CA . LYS A 1 283 ? 21.665 3.555 -1.949 1.00 48.03 283 LYS A CA 1
ATOM 2215 C C . LYS A 1 283 ? 21.641 4.323 -3.290 1.00 48.03 283 LYS A C 1
ATOM 2217 O O . LYS A 1 283 ? 22.239 3.920 -4.277 1.00 48.03 283 LYS A O 1
ATOM 2222 N N . GLY A 1 284 ? 21.140 5.558 -3.201 1.00 54.50 284 GLY A N 1
ATOM 2223 C CA . GLY A 1 284 ? 21.924 6.796 -3.343 1.00 54.50 284 GLY A CA 1
ATOM 2224 C C . GLY A 1 284 ? 22.693 7.073 -4.643 1.00 54.50 284 GLY A C 1
ATOM 2225 O O . GLY A 1 284 ? 23.710 6.446 -4.928 1.00 54.50 284 GLY A O 1
ATOM 2226 N N . LYS A 1 285 ? 22.348 8.190 -5.304 1.00 46.44 285 LYS A N 1
ATOM 2227 C CA . LYS A 1 285 ? 23.345 9.029 -5.985 1.00 46.44 285 LYS A CA 1
ATOM 2228 C C . LYS A 1 285 ? 22.932 10.502 -6.039 1.00 46.44 285 LYS A C 1
ATOM 2230 O O . LYS A 1 285 ? 21.887 10.864 -6.559 1.00 46.44 285 LYS A O 1
ATOM 2235 N N . LYS A 1 286 ? 23.822 11.315 -5.470 1.00 59.25 286 LYS A N 1
ATOM 2236 C CA . LYS A 1 286 ? 23.913 12.779 -5.510 1.00 59.25 286 LYS A CA 1
ATOM 2237 C C . LYS A 1 286 ? 24.253 13.271 -6.932 1.00 59.25 286 LYS A C 1
ATOM 2239 O O . LYS A 1 286 ? 24.973 12.567 -7.644 1.00 59.25 286 LYS A O 1
ATOM 2244 N N . LYS A 1 287 ? 23.882 14.534 -7.199 1.00 54.47 287 LYS A N 1
ATOM 2245 C CA . LYS A 1 287 ? 24.137 15.459 -8.337 1.00 54.47 287 LYS A CA 1
ATOM 2246 C C . LYS A 1 287 ? 22.847 15.716 -9.137 1.00 54.47 287 LYS A C 1
ATOM 2248 O O . LYS A 1 287 ? 22.274 14.770 -9.651 1.00 54.47 287 LYS A O 1
ATOM 2253 N N . ARG A 1 288 ? 22.366 16.953 -9.268 1.00 54.53 288 ARG A N 1
ATOM 2254 C CA . ARG A 1 288 ? 23.072 18.241 -9.322 1.00 54.53 288 ARG A CA 1
ATOM 2255 C C . ARG A 1 288 ? 22.227 19.350 -8.711 1.00 54.53 288 ARG A C 1
ATOM 2257 O O . ARG A 1 288 ? 20.994 19.256 -8.864 1.00 54.53 288 ARG A O 1
#

Organism: Symbiodinium pilosum (NCBI:txid2952)

Foldseek 3Di:
DDDDDPDDPVPPPPPDPCPVLAQQCPVVCVQFPVPDDLLCSLVSSVDCVSGPDRDDRDPLNVLLSQLCVQQVVVCVVQVVNPHRDSCSLVRVVVCLPVPPSGDPSNNVSCCVSDDNPPVPPQPQDDPVRDGPVNVVVVVVVVVVVVVVVVVVVVVVVVVVVVVVVVVVVVVLVVCCVVPVPVNVVVVVVVVVVVVVVVVVVVVVVVVVVVVVQVVCVVVVNNVVVPDDPDPDPDDPPDDPPPPPPVVVVVVVVVVVVVVVVVVVCVVVPPPDPDDDDDDDDDDDDDDD

Radius of gyration: 43.99 Å; chains: 1; bounding box: 115×48×98 Å